Protein AF-A0A1Y5I5M4-F1 (afdb_monomer_lite)

Structure (mmCIF, N/CA/C/O backbone):
data_AF-A0A1Y5I5M4-F1
#
_entry.id   AF-A0A1Y5I5M4-F1
#
loop_
_atom_site.group_PDB
_atom_site.id
_atom_site.type_symbol
_atom_site.label_atom_id
_atom_site.label_alt_id
_atom_site.label_comp_id
_atom_site.label_asym_id
_atom_site.label_entity_id
_atom_site.label_seq_id
_atom_site.pdbx_PDB_ins_code
_atom_site.Cartn_x
_atom_site.Cartn_y
_atom_site.Cartn_z
_atom_site.occupancy
_atom_site.B_iso_or_equiv
_atom_site.auth_seq_id
_atom_site.auth_comp_id
_atom_site.auth_asym_id
_atom_site.auth_atom_id
_atom_site.pdbx_PDB_model_num
ATOM 1 N N . MET A 1 1 ? -52.942 32.228 -7.237 1.00 44.16 1 MET A N 1
ATOM 2 C CA . MET A 1 1 ? -51.575 32.515 -7.742 1.00 44.16 1 MET A CA 1
ATOM 3 C C . MET A 1 1 ? -50.668 31.341 -7.358 1.00 44.16 1 MET A C 1
ATOM 5 O O . MET A 1 1 ? -50.482 31.121 -6.172 1.00 44.16 1 MET A O 1
ATOM 9 N N . SER A 1 2 ? -50.205 30.520 -8.310 1.00 38.12 2 SER A N 1
ATOM 10 C CA . SER A 1 2 ? -49.601 29.200 -8.017 1.00 38.12 2 SER A CA 1
ATOM 11 C C . SER A 1 2 ? -48.110 29.277 -7.608 1.00 38.12 2 SER A C 1
ATOM 13 O O . SER A 1 2 ? -47.350 29.986 -8.279 1.00 38.12 2 SER A O 1
ATOM 15 N N . PRO A 1 3 ? -47.660 28.538 -6.568 1.00 51.00 3 PRO A N 1
ATOM 16 C CA . PRO A 1 3 ? -46.282 28.561 -6.051 1.00 51.00 3 PRO A CA 1
ATOM 17 C C . PRO A 1 3 ? -45.221 28.126 -7.075 1.00 51.00 3 PRO A C 1
ATOM 19 O O . PRO A 1 3 ? -44.085 28.589 -7.001 1.00 51.00 3 PRO A O 1
ATOM 22 N N . ARG A 1 4 ? -45.597 27.350 -8.104 1.00 47.81 4 ARG A N 1
ATOM 23 C CA . ARG A 1 4 ? -44.691 26.945 -9.197 1.00 47.81 4 ARG A CA 1
ATOM 24 C C . ARG A 1 4 ? -44.166 28.116 -10.036 1.00 47.81 4 ARG A C 1
ATOM 26 O O . ARG A 1 4 ? -43.078 28.016 -10.579 1.00 47.81 4 ARG A O 1
ATOM 33 N N . ARG A 1 5 ? -44.885 29.245 -10.129 1.00 50.75 5 ARG A N 1
ATOM 34 C CA . ARG A 1 5 ? -44.438 30.408 -10.931 1.00 50.75 5 ARG A CA 1
ATOM 35 C C . ARG A 1 5 ? -43.398 31.285 -10.224 1.00 50.75 5 ARG A C 1
ATOM 37 O O . ARG A 1 5 ? -42.726 32.065 -10.896 1.00 50.75 5 ARG A O 1
ATOM 44 N N . ARG A 1 6 ? -43.259 31.185 -8.893 1.00 53.91 6 ARG A N 1
ATOM 45 C CA . ARG A 1 6 ? -42.241 31.938 -8.134 1.00 53.91 6 ARG A CA 1
ATOM 46 C C . ARG A 1 6 ? -40.871 31.266 -8.219 1.00 53.91 6 ARG A C 1
ATOM 48 O O . ARG A 1 6 ? -39.890 31.956 -8.467 1.00 53.91 6 ARG A O 1
ATOM 55 N N . THR A 1 7 ? -40.812 29.940 -8.122 1.00 54.62 7 THR A N 1
ATOM 56 C CA . THR A 1 7 ? -39.563 29.171 -8.236 1.00 54.62 7 THR A CA 1
ATOM 57 C C . THR A 1 7 ? -38.932 29.279 -9.625 1.00 54.62 7 THR A C 1
ATOM 59 O O . THR A 1 7 ? -37.727 29.488 -9.718 1.00 54.62 7 THR A O 1
ATOM 62 N N . THR A 1 8 ? -39.720 29.269 -10.707 1.00 58.91 8 THR A N 1
ATOM 63 C CA . THR A 1 8 ? -39.173 29.432 -12.071 1.00 58.91 8 THR A CA 1
ATOM 64 C C . THR A 1 8 ? -38.572 30.822 -12.308 1.00 58.91 8 THR A C 1
ATOM 66 O O . THR A 1 8 ? -37.576 30.949 -13.012 1.00 58.91 8 THR A O 1
ATOM 69 N N . ARG A 1 9 ? -39.137 31.874 -11.695 1.00 62.84 9 ARG A N 1
ATOM 70 C CA . ARG A 1 9 ? -38.608 33.246 -11.806 1.00 62.84 9 ARG A CA 1
ATOM 71 C C . ARG A 1 9 ? -37.303 33.436 -11.034 1.00 62.84 9 ARG A C 1
ATOM 73 O O . ARG A 1 9 ? -36.412 34.113 -11.530 1.00 62.84 9 ARG A O 1
ATOM 80 N N . ILE A 1 10 ? -37.175 32.810 -9.863 1.00 64.75 10 ILE A N 1
ATOM 81 C CA . ILE A 1 10 ? -35.948 32.868 -9.056 1.00 64.75 10 ILE A CA 1
ATOM 82 C C . ILE A 1 10 ? -34.813 32.117 -9.762 1.00 64.75 10 ILE A C 1
ATOM 84 O O . ILE A 1 10 ? -33.723 32.663 -9.896 1.00 64.75 10 ILE A O 1
ATOM 88 N N . ILE A 1 11 ? -35.081 30.923 -10.303 1.00 69.62 11 ILE A N 1
ATOM 89 C CA . ILE A 1 11 ? -34.080 30.139 -11.047 1.00 69.62 11 ILE A CA 1
ATOM 90 C C . ILE A 1 11 ? -33.627 30.880 -12.316 1.00 69.62 11 ILE A C 1
ATOM 92 O O . ILE A 1 11 ? -32.433 30.934 -12.596 1.00 69.62 11 ILE A O 1
ATOM 96 N N . ALA A 1 12 ? -34.549 31.526 -13.041 1.00 71.88 12 ALA A N 1
ATOM 97 C CA . ALA A 1 12 ? -34.206 32.342 -14.208 1.00 71.88 12 ALA A CA 1
ATOM 98 C C . ALA A 1 12 ? -33.358 33.578 -13.845 1.00 71.88 12 ALA A C 1
ATOM 100 O O . ALA A 1 12 ? -32.405 33.884 -14.555 1.00 71.88 12 ALA A O 1
ATOM 101 N N . CYS A 1 13 ? -33.655 34.260 -12.730 1.00 65.88 13 CYS A N 1
ATOM 102 C CA . CYS A 1 13 ? -32.840 35.380 -12.243 1.00 65.88 13 CYS A CA 1
ATOM 103 C C . CYS A 1 13 ? -31.434 34.943 -11.813 1.00 65.88 13 CYS A C 1
ATOM 105 O O . CYS A 1 13 ? -30.472 35.640 -12.122 1.00 65.88 13 CYS A O 1
ATOM 107 N N . VAL A 1 14 ? -31.300 33.797 -11.138 1.00 69.88 14 VAL A N 1
ATOM 108 C CA . VAL A 1 14 ? -29.993 33.272 -10.710 1.00 69.88 14 VAL A CA 1
ATOM 109 C C . VAL A 1 14 ? -29.160 32.836 -11.918 1.00 69.88 14 VAL A C 1
ATOM 111 O O . VAL A 1 14 ? -27.990 33.193 -12.001 1.00 69.88 14 VAL A O 1
ATOM 114 N N . LEU A 1 15 ? -29.758 32.156 -12.903 1.00 67.62 15 LEU A N 1
ATOM 115 C CA . LEU A 1 15 ? -29.062 31.775 -14.139 1.00 67.62 15 LEU A CA 1
ATOM 116 C C . LEU A 1 15 ? -28.620 32.993 -14.964 1.00 67.62 15 LEU A C 1
ATOM 118 O O . LEU A 1 15 ? -27.494 33.017 -15.454 1.00 67.62 15 LEU A O 1
ATOM 122 N N . LEU A 1 16 ? -29.459 34.029 -15.076 1.00 66.00 16 LEU A N 1
ATOM 123 C CA . LEU A 1 16 ? -29.085 35.280 -15.749 1.00 66.00 16 LEU A CA 1
ATOM 124 C C . LEU A 1 16 ? -27.970 36.027 -15.004 1.00 66.00 16 LEU A C 1
ATOM 126 O O . LEU A 1 16 ? -27.055 36.532 -15.648 1.00 66.00 16 LEU A O 1
ATOM 130 N N . ALA A 1 17 ? -27.998 36.060 -13.668 1.00 61.94 17 ALA A N 1
ATOM 131 C CA . ALA A 1 17 ? -26.942 36.686 -12.874 1.00 61.94 17 ALA A CA 1
ATOM 132 C C . ALA A 1 17 ? -25.595 35.959 -13.035 1.00 61.94 17 ALA A C 1
ATOM 134 O O . ALA A 1 17 ? -24.577 36.610 -13.256 1.00 61.94 17 ALA A O 1
ATOM 135 N N . VAL A 1 18 ? -25.594 34.620 -13.014 1.00 60.44 18 VAL A N 1
ATOM 136 C CA . VAL A 1 18 ? -24.380 33.810 -13.222 1.00 60.44 18 VAL A CA 1
ATOM 137 C C . VAL A 1 18 ? -23.795 34.046 -14.619 1.00 60.44 18 VAL A C 1
ATOM 139 O O . VAL A 1 18 ? -22.590 34.272 -14.751 1.00 60.44 18 VAL A O 1
ATOM 142 N N . LEU A 1 19 ? -24.637 34.094 -15.658 1.00 57.50 19 LEU A N 1
ATOM 143 C CA . LEU A 1 19 ? -24.181 34.346 -17.028 1.00 57.50 19 LEU A CA 1
ATOM 144 C C . LEU A 1 19 ? -23.589 35.755 -17.199 1.00 57.50 19 LEU A C 1
ATOM 146 O O . LEU A 1 19 ? -22.533 35.888 -17.817 1.00 57.50 19 LEU A O 1
ATOM 150 N N . VAL A 1 20 ? -24.191 36.788 -16.598 1.00 56.94 20 VAL A N 1
ATOM 151 C CA . VAL A 1 20 ? -23.667 38.166 -16.668 1.00 56.94 20 VAL A CA 1
ATOM 152 C C . VAL A 1 20 ? -22.331 38.297 -15.924 1.00 56.94 20 VAL A C 1
ATOM 154 O O . VAL A 1 20 ? -21.402 38.895 -16.459 1.00 56.94 20 VAL A O 1
ATOM 157 N N . THR A 1 21 ? -22.164 37.654 -14.761 1.00 52.97 21 THR A N 1
ATOM 158 C CA . THR A 1 21 ? -20.890 37.705 -14.009 1.00 52.97 21 THR A CA 1
ATOM 159 C C . THR A 1 21 ? -19.719 37.004 -14.705 1.00 52.97 21 THR A C 1
ATOM 161 O O . THR A 1 21 ? -18.563 37.327 -14.442 1.00 52.97 21 THR A O 1
ATOM 164 N N . SER A 1 22 ? -19.995 36.076 -15.627 1.00 48.25 22 SER A N 1
ATOM 165 C CA . SER A 1 22 ? -18.957 35.378 -16.398 1.00 48.25 22 SER A CA 1
ATOM 166 C C . SER A 1 22 ? -18.465 36.155 -17.631 1.00 48.25 22 SER A C 1
ATOM 168 O O . SER A 1 22 ? -17.394 35.852 -18.157 1.00 48.25 22 SER A O 1
ATOM 170 N N . ALA A 1 23 ? -19.198 37.187 -18.070 1.00 47.72 23 ALA A N 1
ATOM 171 C CA . ALA A 1 23 ? -18.864 37.975 -19.259 1.00 47.72 23 ALA A CA 1
ATOM 172 C C . ALA A 1 23 ? -17.853 39.113 -18.991 1.00 47.72 23 ALA A C 1
ATOM 174 O O . ALA A 1 23 ? -17.112 39.494 -19.898 1.00 47.72 23 ALA A O 1
ATOM 175 N N . ASP A 1 24 ? -17.759 39.611 -17.752 1.00 45.03 24 ASP A N 1
ATOM 176 C CA . ASP A 1 24 ? -16.858 40.720 -17.389 1.00 45.03 24 ASP A CA 1
ATOM 177 C C . ASP A 1 24 ? -15.420 40.279 -17.046 1.00 45.03 24 ASP A C 1
ATOM 179 O O . ASP A 1 24 ? -14.489 41.085 -17.095 1.00 45.03 24 ASP A O 1
ATOM 183 N N . ALA A 1 25 ? -15.181 38.987 -16.790 1.00 42.41 25 ALA A N 1
ATOM 184 C CA . ALA A 1 25 ? -13.848 38.475 -16.443 1.00 42.41 25 ALA A CA 1
ATOM 185 C C . ALA A 1 25 ? -12.891 38.323 -17.648 1.00 42.41 25 ALA A C 1
ATOM 187 O O . ALA A 1 25 ? -11.690 38.126 -17.467 1.00 42.41 25 ALA A O 1
ATOM 188 N N . VAL A 1 26 ? -13.387 38.426 -18.889 1.00 42.09 26 VAL A N 1
ATOM 189 C CA . VAL A 1 26 ? -12.594 38.141 -20.105 1.00 42.09 26 VAL A CA 1
ATOM 190 C C . VAL A 1 26 ? -11.898 39.388 -20.679 1.00 42.09 26 VAL A C 1
ATOM 192 O O . VAL A 1 26 ? -11.006 39.258 -21.520 1.00 42.09 26 VAL A O 1
ATOM 195 N N . ARG A 1 27 ? -12.230 40.613 -20.233 1.00 46.25 27 ARG A N 1
ATOM 196 C CA . ARG A 1 27 ? -11.804 41.846 -20.937 1.00 46.25 27 ARG A CA 1
ATOM 197 C C . ARG A 1 27 ? -10.632 42.637 -20.345 1.00 46.25 27 ARG A C 1
ATOM 199 O O . ARG A 1 27 ? -10.296 43.688 -20.882 1.00 46.25 27 ARG A O 1
ATOM 206 N N . ALA A 1 28 ? -9.927 42.125 -19.340 1.00 39.44 28 ALA A N 1
ATOM 207 C CA . ALA A 1 28 ? -8.729 42.781 -18.806 1.00 39.44 28 ALA A CA 1
ATOM 208 C C . ALA A 1 28 ? -7.435 42.020 -19.161 1.00 39.44 28 ALA A C 1
ATOM 210 O O . ALA A 1 28 ? -6.833 41.363 -18.318 1.00 39.44 28 ALA A O 1
ATOM 211 N N . ARG A 1 29 ? -6.970 42.128 -20.415 1.00 35.81 29 ARG A N 1
ATOM 212 C CA . ARG A 1 29 ? -5.558 41.865 -20.760 1.00 35.81 29 ARG A CA 1
ATOM 213 C C . ARG A 1 29 ? -4.835 43.197 -20.985 1.00 35.81 29 ARG A C 1
ATOM 215 O O . ARG A 1 29 ? -5.245 43.938 -21.880 1.00 35.81 29 ARG A O 1
ATOM 222 N N . PRO A 1 30 ? -3.757 43.514 -20.248 1.00 38.53 30 PRO A N 1
ATOM 223 C CA . PRO A 1 30 ? -2.907 44.642 -20.595 1.00 38.53 30 PRO A CA 1
ATOM 224 C C . PRO A 1 30 ? -2.077 44.320 -21.850 1.00 38.53 30 PRO A C 1
ATOM 226 O O . PRO A 1 30 ? -1.529 43.228 -22.004 1.00 38.53 30 PRO A O 1
ATOM 229 N N . ARG A 1 31 ? -2.004 45.295 -22.764 1.00 41.00 31 ARG A N 1
ATOM 230 C CA . ARG A 1 31 ? -1.119 45.317 -23.939 1.00 41.00 31 ARG A CA 1
ATOM 231 C C . ARG A 1 31 ? 0.341 45.316 -23.473 1.00 41.00 31 ARG A C 1
ATOM 233 O O . ARG A 1 31 ? 0.835 46.349 -23.033 1.00 41.00 31 ARG A O 1
ATOM 240 N N . ALA A 1 32 ? 1.034 44.191 -23.620 1.00 38.47 32 ALA A N 1
ATOM 241 C CA . ALA A 1 32 ? 2.493 44.166 -23.619 1.00 38.47 32 ALA A CA 1
ATOM 242 C C . ALA A 1 32 ? 2.989 44.402 -25.053 1.00 38.47 32 ALA A C 1
ATOM 244 O O . ALA A 1 32 ? 2.528 43.775 -26.008 1.00 38.47 32 ALA A O 1
ATOM 245 N N . THR A 1 33 ? 3.871 45.382 -25.193 1.00 39.25 33 THR A N 1
ATOM 246 C CA . THR A 1 33 ? 4.458 45.858 -26.440 1.00 39.25 33 THR A CA 1
ATOM 247 C C . THR A 1 33 ? 5.388 44.817 -27.062 1.00 39.25 33 THR A C 1
ATOM 249 O O . THR A 1 33 ? 6.143 44.126 -26.383 1.00 39.25 33 THR A O 1
ATOM 252 N N . ALA A 1 34 ? 5.327 44.722 -28.390 1.00 45.44 34 ALA A N 1
ATOM 253 C CA . ALA A 1 34 ? 6.201 43.892 -29.200 1.00 45.44 34 ALA A CA 1
ATOM 254 C C . ALA A 1 34 ? 7.668 44.319 -29.035 1.00 45.44 34 ALA A C 1
ATOM 256 O O . ALA A 1 34 ? 8.013 45.469 -29.309 1.00 45.44 34 ALA A O 1
ATOM 257 N N . SER A 1 35 ? 8.538 43.382 -28.655 1.00 36.44 35 SER A N 1
ATOM 258 C CA . SER A 1 35 ? 9.984 43.565 -28.757 1.00 36.44 35 SER A CA 1
ATOM 259 C C . SER A 1 35 ? 10.636 42.315 -29.351 1.00 36.44 35 SER A C 1
ATOM 261 O O . SER A 1 35 ? 10.719 41.269 -28.721 1.00 36.44 35 SER A O 1
ATOM 263 N N . LYS A 1 36 ? 11.018 42.467 -30.625 1.00 38.41 36 LYS A N 1
ATOM 264 C CA . LYS A 1 36 ? 12.055 41.773 -31.410 1.00 38.41 36 LYS A CA 1
ATOM 265 C C . LYS A 1 36 ? 12.320 40.291 -31.096 1.00 38.41 36 LYS A C 1
ATOM 267 O O . LYS A 1 36 ? 13.161 39.953 -30.272 1.00 38.41 36 LYS A O 1
ATOM 272 N N . ILE A 1 37 ? 11.739 39.426 -31.927 1.00 34.53 37 ILE A N 1
ATOM 273 C CA . ILE A 1 37 ? 12.260 38.079 -32.188 1.00 34.53 37 ILE A CA 1
ATOM 274 C C . ILE A 1 37 ? 13.557 38.234 -32.998 1.00 34.53 37 ILE A C 1
ATOM 276 O O . ILE A 1 37 ? 13.525 38.636 -34.162 1.00 34.53 37 ILE A O 1
ATOM 280 N N . ARG A 1 38 ? 14.704 37.932 -32.380 1.00 33.44 38 ARG A N 1
ATOM 281 C CA . ARG A 1 38 ? 15.908 37.509 -33.105 1.00 33.44 38 ARG A CA 1
ATOM 282 C C . ARG A 1 38 ? 15.862 35.987 -33.206 1.00 33.44 38 ARG A C 1
ATOM 284 O O . ARG A 1 38 ? 15.917 35.303 -32.193 1.00 33.44 38 ARG A O 1
ATOM 291 N N . LEU A 1 39 ? 15.767 35.490 -34.436 1.00 40.34 39 LEU A N 1
ATOM 292 C CA . LEU A 1 39 ? 16.176 34.138 -34.802 1.00 40.34 39 LEU A CA 1
ATOM 293 C C . LEU A 1 39 ? 17.704 34.063 -34.657 1.00 40.34 39 LEU A C 1
ATOM 295 O O . LEU A 1 39 ? 18.426 34.783 -35.345 1.00 40.34 39 LEU A O 1
ATOM 299 N N . GLY A 1 40 ? 18.176 33.238 -33.729 1.00 30.25 40 GLY A N 1
ATOM 300 C CA . GLY A 1 40 ? 19.585 32.958 -33.467 1.00 30.25 40 GLY A CA 1
ATOM 301 C C . GLY A 1 40 ? 19.682 31.683 -32.634 1.00 30.25 40 GLY A C 1
ATOM 302 O O . GLY A 1 40 ? 18.815 31.450 -31.799 1.00 30.25 40 GLY A O 1
ATOM 303 N N . GLY A 1 41 ? 20.660 30.837 -32.961 1.00 31.64 41 GLY A N 1
ATOM 304 C CA . GLY A 1 41 ? 20.775 29.428 -32.575 1.00 31.64 41 GLY A CA 1
ATOM 305 C C . GLY A 1 41 ? 20.509 29.107 -31.104 1.00 31.64 41 GLY A C 1
ATOM 306 O O . GLY A 1 41 ? 20.803 29.897 -30.214 1.00 31.64 41 GLY A O 1
ATOM 307 N N . SER A 1 42 ? 19.971 27.906 -30.871 1.00 28.75 42 SER A N 1
ATOM 308 C CA . SER A 1 42 ? 19.834 27.295 -29.547 1.00 28.75 42 SER A CA 1
ATOM 309 C C . SER A 1 42 ? 21.217 26.960 -28.991 1.00 28.75 42 SER A C 1
ATOM 311 O O . SER A 1 42 ? 21.690 25.827 -29.059 1.00 28.75 42 SER A O 1
ATOM 313 N N . GLU A 1 43 ? 21.857 27.990 -28.461 1.00 33.28 43 GLU A N 1
ATOM 314 C CA . GLU A 1 43 ? 22.941 27.920 -27.502 1.00 33.28 43 GLU A CA 1
ATOM 315 C C . GLU A 1 43 ? 22.398 27.260 -26.227 1.00 33.28 43 GLU A C 1
ATOM 317 O O . GLU A 1 43 ? 21.353 27.642 -25.698 1.00 33.28 43 GLU A O 1
ATOM 322 N N . SER A 1 44 ? 23.075 26.209 -25.771 1.00 48.53 44 SER A N 1
ATOM 323 C CA . SER A 1 44 ? 22.786 25.500 -24.527 1.00 48.53 44 SER A CA 1
ATOM 324 C C . SER A 1 44 ? 22.785 26.473 -23.347 1.00 48.53 44 SER A C 1
ATOM 326 O O . SER A 1 44 ? 23.850 26.939 -22.935 1.00 48.53 44 SER A O 1
ATOM 328 N N . GLN A 1 45 ? 21.610 26.762 -22.784 1.00 29.50 45 GLN A N 1
ATOM 329 C CA . GLN A 1 45 ? 21.487 27.584 -21.583 1.00 29.50 45 GLN A CA 1
ATOM 330 C C . GLN A 1 45 ? 21.038 26.728 -20.380 1.00 29.50 45 GLN A C 1
ATOM 332 O O . GLN A 1 45 ? 20.002 26.068 -20.458 1.00 29.50 45 GLN A O 1
ATOM 337 N N . PRO A 1 46 ? 21.820 26.698 -19.282 1.00 56.97 46 PRO A N 1
ATOM 338 C CA . PRO A 1 46 ? 21.581 25.857 -18.113 1.00 56.97 46 PRO A CA 1
ATOM 339 C C . PRO A 1 46 ? 20.724 26.544 -17.036 1.00 56.97 46 PRO A C 1
ATOM 341 O O . PRO A 1 46 ? 20.645 27.772 -16.976 1.00 56.97 46 PRO A O 1
ATOM 344 N N . ARG A 1 47 ? 20.225 25.702 -16.115 1.00 47.03 47 ARG A N 1
ATOM 345 C CA . ARG A 1 47 ? 19.346 25.929 -14.945 1.00 47.03 47 ARG A CA 1
ATOM 346 C C . ARG A 1 47 ? 17.857 25.698 -15.208 1.00 47.03 47 ARG A C 1
ATOM 348 O O . ARG A 1 47 ? 17.058 26.629 -15.217 1.00 47.03 47 ARG A O 1
ATOM 355 N N . THR A 1 48 ? 17.475 24.428 -15.286 1.00 46.06 48 THR A N 1
ATOM 356 C CA . THR A 1 48 ? 16.237 24.005 -14.626 1.00 46.06 48 THR A CA 1
ATOM 357 C C . THR A 1 48 ? 16.546 23.902 -13.131 1.00 46.06 48 THR A C 1
ATOM 359 O O . THR A 1 48 ? 17.669 23.582 -12.736 1.00 46.06 48 THR A O 1
ATOM 362 N N . THR A 1 49 ? 15.599 24.280 -12.283 1.00 55.44 49 THR A N 1
ATOM 363 C CA . THR A 1 49 ? 15.600 23.908 -10.863 1.00 55.44 49 THR A CA 1
ATOM 364 C C . THR A 1 49 ? 16.029 22.449 -10.732 1.00 55.44 49 THR A C 1
ATOM 366 O O . THR A 1 49 ? 15.547 21.639 -11.512 1.00 55.44 49 THR A O 1
ATOM 369 N N . ASP A 1 50 ? 16.933 22.114 -9.809 1.00 80.69 50 ASP A N 1
ATOM 370 C CA . ASP A 1 50 ? 17.303 20.718 -9.545 1.00 80.69 50 ASP A CA 1
ATOM 371 C C . ASP A 1 50 ? 16.005 19.903 -9.359 1.00 80.69 50 ASP A C 1
ATOM 373 O O . ASP A 1 50 ? 15.278 20.100 -8.380 1.00 80.69 50 ASP A O 1
ATOM 377 N N . ASP A 1 51 ? 15.646 19.077 -10.349 1.00 81.38 51 ASP A N 1
ATOM 378 C CA . ASP A 1 51 ? 14.395 18.307 -10.357 1.00 81.38 51 ASP A CA 1
ATOM 379 C C . ASP A 1 51 ? 14.343 17.400 -9.123 1.00 81.38 51 ASP A C 1
ATOM 381 O O . ASP A 1 51 ? 13.287 17.214 -8.516 1.00 81.38 51 ASP A O 1
ATOM 385 N N . CYS A 1 52 ? 15.513 16.945 -8.669 1.00 84.62 52 CYS A N 1
ATOM 386 C CA . CYS A 1 52 ? 15.670 16.185 -7.443 1.00 84.62 52 CYS A CA 1
ATOM 387 C C . CYS A 1 52 ? 15.385 17.044 -6.205 1.00 84.62 52 CYS A C 1
ATOM 389 O O . CYS A 1 52 ? 14.693 16.611 -5.285 1.00 84.62 52 CYS A O 1
ATOM 391 N N . ALA A 1 53 ? 15.869 18.289 -6.156 1.00 87.44 53 ALA A N 1
ATOM 392 C CA . ALA A 1 53 ? 15.510 19.221 -5.082 1.00 87.44 53 ALA A CA 1
ATOM 393 C C . ALA A 1 53 ? 14.011 19.545 -5.079 1.00 87.44 53 ALA A C 1
ATOM 395 O O . ALA A 1 53 ? 13.413 19.641 -4.010 1.00 87.44 53 ALA A O 1
ATOM 396 N N . SER A 1 54 ? 13.403 19.672 -6.257 1.00 87.44 54 SER A N 1
ATOM 397 C CA . SER A 1 54 ? 11.972 19.952 -6.410 1.00 87.44 54 SER A CA 1
ATOM 398 C C . SER A 1 54 ? 11.121 18.772 -5.939 1.00 87.44 54 SER A C 1
ATOM 400 O O . SER A 1 54 ? 10.197 18.964 -5.150 1.00 87.44 54 SER A O 1
ATOM 402 N N . CYS A 1 55 ? 11.481 17.550 -6.342 1.00 87.06 55 CYS A N 1
ATOM 403 C CA . CYS A 1 55 ? 10.841 16.321 -5.881 1.00 87.06 55 CYS A CA 1
ATOM 404 C C . CYS A 1 55 ? 10.966 16.160 -4.362 1.00 87.06 55 CYS A C 1
ATOM 406 O O . CYS A 1 55 ? 9.958 16.010 -3.679 1.00 87.06 55 CYS A O 1
ATOM 408 N N . ARG A 1 56 ? 12.173 16.316 -3.801 1.00 86.88 56 ARG A N 1
ATOM 409 C CA . ARG A 1 56 ? 12.389 16.241 -2.345 1.00 86.88 56 ARG A CA 1
ATOM 410 C C . ARG A 1 56 ? 11.610 17.308 -1.583 1.00 86.88 56 ARG A C 1
ATOM 412 O O . ARG A 1 56 ? 11.046 17.035 -0.530 1.00 86.88 56 ARG A O 1
ATOM 419 N N . ALA A 1 57 ? 11.551 18.533 -2.102 1.00 88.06 57 ALA A N 1
ATOM 420 C CA . ALA A 1 57 ? 10.767 19.597 -1.482 1.00 88.06 57 ALA A CA 1
ATOM 421 C C . ALA A 1 57 ? 9.263 19.281 -1.490 1.00 88.06 57 ALA A C 1
ATOM 423 O O . ALA A 1 57 ? 8.566 19.596 -0.522 1.00 88.06 57 ALA A O 1
ATOM 424 N N . PHE A 1 58 ? 8.779 18.657 -2.565 1.00 88.00 58 PHE A N 1
ATOM 425 C CA . PHE A 1 58 ? 7.402 18.204 -2.700 1.00 88.00 58 PHE A CA 1
ATOM 426 C C . PHE A 1 58 ? 7.079 17.031 -1.767 1.00 88.00 58 PHE A C 1
ATOM 428 O O . PHE A 1 58 ? 6.095 17.122 -1.034 1.00 88.00 58 PHE A O 1
ATOM 435 N N . MET A 1 59 ? 7.924 15.997 -1.715 1.00 85.19 59 MET A N 1
ATOM 436 C CA . MET A 1 59 ? 7.761 14.853 -0.806 1.00 85.19 59 MET A CA 1
ATOM 437 C C . MET A 1 59 ? 7.696 15.315 0.652 1.00 85.19 59 MET A C 1
ATOM 439 O O . MET A 1 59 ? 6.680 15.112 1.313 1.00 85.19 59 MET A O 1
ATOM 443 N N . ARG A 1 60 ? 8.644 16.154 1.084 1.00 84.75 60 ARG A N 1
ATOM 444 C CA . ARG A 1 60 ? 8.613 16.769 2.421 1.00 84.75 60 ARG A CA 1
ATOM 445 C C . ARG A 1 60 ? 7.364 17.612 2.672 1.00 84.75 60 ARG A C 1
ATOM 447 O O . ARG A 1 60 ? 6.953 17.804 3.814 1.00 84.75 60 ARG A O 1
ATOM 454 N N . ALA A 1 61 ? 6.789 18.231 1.639 1.00 84.44 61 ALA A N 1
ATOM 455 C CA . ALA A 1 61 ? 5.546 18.989 1.779 1.00 84.44 61 ALA A CA 1
ATOM 456 C C . ALA A 1 61 ? 4.328 18.078 1.969 1.00 84.44 61 ALA A C 1
ATOM 458 O O . ALA A 1 61 ? 3.410 18.460 2.698 1.00 84.44 61 ALA A O 1
ATOM 459 N N . ILE A 1 62 ? 4.330 16.898 1.346 1.00 81.50 62 ILE A N 1
ATOM 460 C CA . ILE A 1 62 ? 3.339 15.850 1.590 1.00 81.50 62 ILE A CA 1
ATOM 461 C C . ILE A 1 62 ? 3.478 15.340 3.025 1.00 81.50 62 ILE A C 1
ATOM 463 O O . ILE A 1 62 ? 2.491 15.375 3.755 1.00 81.50 62 ILE A O 1
ATOM 467 N N . GLU A 1 63 ? 4.685 14.982 3.466 1.00 77.75 63 GLU A N 1
ATOM 468 C CA . GLU A 1 63 ? 4.930 14.504 4.834 1.00 77.75 63 GLU A CA 1
ATOM 469 C C . GLU A 1 63 ? 4.462 15.496 5.896 1.00 77.75 63 GLU A C 1
ATOM 471 O O . GLU A 1 63 ? 3.745 15.125 6.821 1.00 77.75 63 GLU A O 1
ATOM 476 N N . ARG A 1 64 ? 4.781 16.790 5.738 1.00 80.25 64 ARG A N 1
ATOM 477 C CA . ARG A 1 64 ? 4.299 17.827 6.665 1.00 80.25 64 ARG A CA 1
ATOM 478 C C . ARG A 1 64 ? 2.775 17.879 6.727 1.00 80.25 64 ARG A C 1
ATOM 480 O O . ARG A 1 64 ? 2.216 18.029 7.806 1.00 80.25 64 ARG A O 1
ATOM 487 N N . LYS A 1 65 ? 2.088 17.738 5.591 1.00 75.25 65 LYS A N 1
A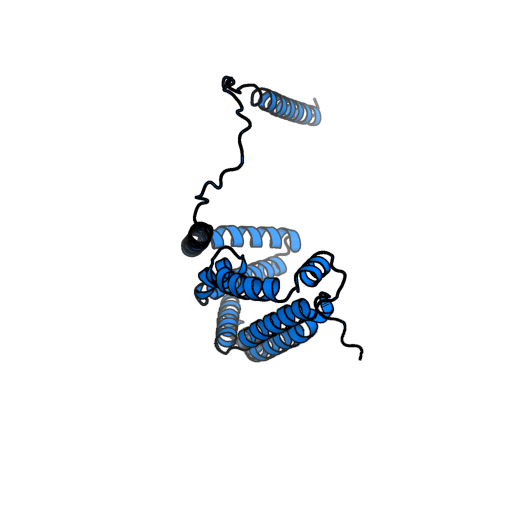TOM 488 C CA . LYS A 1 65 ? 0.617 17.717 5.561 1.00 75.25 65 LYS A CA 1
ATOM 489 C C . LYS A 1 65 ? 0.026 16.463 6.204 1.00 75.25 65 LYS A C 1
ATOM 491 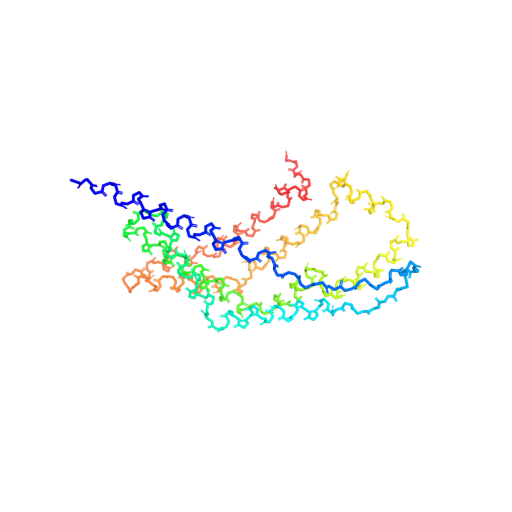O O . LYS A 1 65 ? -1.057 16.559 6.783 1.00 75.25 65 LYS A O 1
ATOM 496 N N . ILE A 1 66 ? 0.708 15.324 6.088 1.00 76.00 66 ILE A N 1
ATOM 497 C CA . ILE A 1 66 ? 0.337 14.080 6.770 1.00 76.00 66 ILE A CA 1
ATOM 498 C C . ILE A 1 66 ? 0.521 14.261 8.284 1.00 76.00 66 ILE A C 1
ATOM 500 O O . ILE A 1 66 ? -0.438 14.078 9.030 1.00 76.00 66 ILE A O 1
ATOM 504 N N . ALA A 1 67 ? 1.684 14.757 8.720 1.00 73.25 67 ALA A N 1
ATOM 505 C CA . ALA A 1 67 ? 2.008 15.014 10.126 1.00 73.25 67 ALA A CA 1
ATOM 506 C C . ALA A 1 67 ? 1.105 16.075 10.789 1.00 73.25 67 ALA A C 1
ATOM 508 O O . ALA A 1 67 ? 0.825 16.005 11.982 1.00 73.25 67 ALA A O 1
ATOM 509 N N . GLU A 1 68 ? 0.601 17.055 10.029 1.00 75.75 68 GLU A N 1
ATOM 510 C CA . GLU A 1 68 ? -0.370 18.051 10.511 1.00 75.75 68 GLU A CA 1
ATOM 511 C C . GLU A 1 68 ? -1.778 17.470 10.775 1.00 75.75 68 GLU A C 1
ATOM 513 O O . GLU A 1 68 ? -2.657 18.199 11.239 1.00 75.75 68 GLU A O 1
ATOM 518 N N . GLY A 1 69 ? -2.048 16.202 10.431 1.00 68.81 69 GLY A N 1
ATOM 519 C CA . GLY A 1 69 ? -3.328 15.519 10.682 1.00 68.81 69 GLY A CA 1
ATOM 520 C C . GLY A 1 69 ? -4.520 16.022 9.852 1.00 68.81 69 GLY A C 1
ATOM 521 O O . GLY A 1 69 ? -5.588 15.407 9.850 1.00 68.81 69 GLY A O 1
ATOM 522 N N . LYS A 1 70 ? -4.357 17.110 9.085 1.00 70.06 70 LYS A N 1
ATOM 523 C CA . LYS A 1 70 ? -5.398 17.658 8.192 1.00 70.06 70 LYS A CA 1
ATOM 524 C C . LYS A 1 70 ? -5.832 16.647 7.136 1.00 70.06 70 LYS A C 1
ATOM 526 O O . LYS A 1 70 ? -7.021 16.550 6.841 1.00 70.06 70 LYS A O 1
ATOM 531 N N . PHE A 1 71 ? -4.876 15.871 6.625 1.00 76.12 71 PHE A N 1
ATOM 532 C CA . PHE A 1 71 ? -5.140 14.821 5.648 1.00 76.12 71 PHE A CA 1
ATOM 533 C C . PHE A 1 71 ? -6.107 13.767 6.199 1.00 76.12 71 PHE A C 1
ATOM 535 O O . PHE A 1 71 ? -7.077 13.421 5.530 1.00 76.12 71 PHE A O 1
ATOM 542 N N . GLN A 1 72 ? -5.924 13.333 7.449 1.00 75.81 72 GLN A N 1
ATOM 543 C CA . GLN A 1 72 ? -6.813 12.340 8.048 1.00 75.81 72 GLN A CA 1
ATOM 544 C C . GLN A 1 72 ? -8.240 12.861 8.229 1.00 75.81 72 GLN A C 1
ATOM 546 O O . GLN A 1 72 ? -9.194 12.148 7.932 1.00 75.81 72 GLN A O 1
ATOM 551 N N . GLY A 1 73 ? -8.406 14.121 8.643 1.00 80.88 73 GLY A N 1
ATOM 552 C CA . GLY A 1 73 ? -9.733 14.721 8.806 1.00 80.88 73 GLY A CA 1
ATOM 553 C C . GLY A 1 73 ? -10.496 14.890 7.488 1.00 80.88 73 GLY A C 1
ATOM 554 O O . GLY A 1 73 ? -11.708 14.672 7.444 1.00 80.88 73 GLY A O 1
ATOM 555 N N . ASP A 1 74 ? -9.807 15.278 6.412 1.00 85.25 74 ASP A N 1
ATOM 556 C CA . ASP A 1 74 ? -10.412 15.398 5.080 1.00 85.25 74 ASP A CA 1
ATOM 557 C C . ASP A 1 74 ? -10.799 14.030 4.505 1.00 85.25 74 ASP A C 1
ATOM 559 O O . ASP A 1 74 ? -11.911 13.870 3.992 1.00 85.25 74 ASP A O 1
ATOM 563 N N . VAL A 1 75 ? -9.924 13.030 4.643 1.00 86.81 75 VAL A N 1
ATOM 564 C CA . VAL A 1 75 ? -10.173 11.681 4.122 1.00 86.81 75 VAL A CA 1
ATOM 565 C C . VAL A 1 75 ? -11.235 10.946 4.946 1.00 86.81 75 VAL A C 1
ATOM 567 O O . VAL A 1 75 ? -12.123 10.336 4.356 1.00 86.81 75 VAL A O 1
ATOM 570 N N . ALA A 1 76 ? -11.253 11.078 6.276 1.00 87.06 76 ALA A N 1
ATOM 571 C CA . ALA A 1 76 ? -12.311 10.511 7.122 1.00 87.06 76 ALA A CA 1
ATOM 572 C C . ALA A 1 76 ? -13.704 11.060 6.753 1.00 87.06 76 ALA A C 1
ATOM 574 O O . ALA A 1 76 ? -14.673 10.308 6.640 1.00 87.06 76 ALA A O 1
ATOM 575 N N . ARG A 1 77 ? -13.811 12.366 6.459 1.00 89.62 77 ARG A N 1
ATOM 576 C CA . ARG A 1 77 ? -15.062 12.961 5.950 1.00 89.62 77 ARG A CA 1
ATOM 577 C C . ARG A 1 77 ? -15.460 12.422 4.579 1.00 89.62 77 ARG A C 1
ATOM 579 O O . ARG A 1 77 ? -16.653 12.289 4.308 1.00 89.62 77 ARG A O 1
ATOM 586 N N . ALA A 1 78 ? -14.489 12.162 3.708 1.00 91.00 78 ALA A N 1
ATOM 587 C CA . ALA A 1 78 ? -14.748 11.576 2.399 1.00 91.00 78 ALA A CA 1
ATOM 588 C C . ALA A 1 78 ? -15.252 10.128 2.524 1.00 91.00 78 ALA A C 1
ATOM 590 O O . ALA A 1 78 ? -16.234 9.778 1.873 1.00 91.00 78 ALA A O 1
ATOM 591 N N . ILE A 1 79 ? -14.651 9.332 3.416 1.00 90.25 79 ILE A N 1
ATOM 592 C CA . ILE A 1 79 ? -15.081 7.962 3.739 1.00 90.25 79 ILE A CA 1
ATOM 593 C C . ILE A 1 79 ? -16.526 7.956 4.240 1.00 90.25 79 ILE A C 1
ATOM 595 O O . ILE A 1 79 ? -17.346 7.211 3.713 1.00 90.25 79 ILE A O 1
ATOM 599 N N . ALA A 1 80 ? -16.870 8.828 5.193 1.00 90.69 80 ALA A N 1
ATOM 600 C CA . ALA A 1 80 ? -18.229 8.905 5.729 1.00 90.69 80 ALA A CA 1
ATOM 601 C C . ALA A 1 80 ? -19.281 9.178 4.638 1.00 90.69 80 ALA A C 1
ATOM 603 O O . ALA A 1 80 ? -20.301 8.495 4.579 1.00 90.69 80 ALA A O 1
ATOM 604 N N . ARG A 1 81 ? -19.004 10.122 3.726 1.00 92.38 81 ARG A N 1
ATOM 605 C CA . ARG A 1 81 ? -19.895 10.431 2.592 1.00 92.38 81 ARG A CA 1
ATOM 606 C C . ARG A 1 81 ? -20.026 9.261 1.619 1.00 92.38 81 ARG A C 1
ATOM 608 O O . ARG A 1 81 ? -21.129 8.957 1.180 1.00 92.38 81 ARG A O 1
ATOM 615 N N . ALA A 1 82 ? -18.915 8.602 1.296 1.00 92.12 82 ALA A N 1
ATOM 616 C CA . ALA A 1 82 ? -18.921 7.444 0.407 1.00 92.12 82 ALA A CA 1
ATOM 617 C C . ALA A 1 82 ? -19.710 6.269 1.012 1.00 92.12 82 ALA A C 1
ATOM 619 O O . ALA A 1 82 ? -20.457 5.597 0.305 1.00 92.12 82 ALA A O 1
ATOM 620 N N . CYS A 1 83 ? -19.593 6.052 2.324 1.00 91.25 83 CYS A N 1
ATOM 621 C CA . CYS A 1 83 ? -20.351 5.032 3.042 1.00 91.25 83 CYS A CA 1
ATOM 622 C C . CYS A 1 83 ? -21.852 5.345 3.106 1.00 91.25 83 CYS A C 1
ATOM 624 O O . CYS A 1 83 ? -22.664 4.430 2.980 1.00 91.25 83 CYS A O 1
ATOM 626 N N . GLU A 1 84 ? -22.239 6.612 3.265 1.00 92.06 84 GLU A N 1
ATOM 627 C CA . GLU A 1 84 ? -23.645 7.036 3.221 1.00 92.06 84 GLU A CA 1
ATOM 628 C C . GLU A 1 84 ? -24.277 6.723 1.853 1.00 92.06 84 GLU A C 1
ATOM 630 O O . GLU A 1 84 ? -25.350 6.120 1.783 1.00 92.06 84 GLU A O 1
ATOM 635 N N . GLU A 1 85 ? -23.568 7.047 0.768 1.00 91.38 85 GLU A N 1
ATOM 636 C CA . GLU A 1 85 ? -24.008 6.769 -0.601 1.00 91.38 85 GLU A CA 1
ATOM 637 C C . GLU A 1 85 ? -24.062 5.262 -0.903 1.00 91.38 85 GLU A C 1
ATOM 639 O O . GLU A 1 85 ? -25.044 4.775 -1.465 1.00 91.38 85 GLU A O 1
ATOM 644 N N . ALA A 1 86 ? -23.046 4.502 -0.485 1.00 86.44 86 ALA A N 1
ATOM 645 C CA . ALA A 1 86 ? -22.944 3.070 -0.770 1.00 86.44 86 ALA A CA 1
ATOM 646 C C . ALA A 1 86 ? -23.960 2.208 -0.003 1.00 86.44 86 ALA A C 1
ATOM 648 O O . ALA A 1 86 ? -24.381 1.164 -0.499 1.00 86.44 86 ALA A O 1
ATOM 649 N N . THR A 1 87 ? -24.350 2.622 1.205 1.00 88.56 87 THR A N 1
ATOM 650 C CA . THR A 1 87 ? -25.224 1.830 2.092 1.00 88.56 87 THR A CA 1
ATOM 651 C C . THR A 1 87 ? -26.688 2.264 2.051 1.00 88.56 87 THR A C 1
ATOM 653 O O . THR A 1 87 ? -27.534 1.644 2.698 1.00 88.56 87 THR A O 1
ATOM 656 N N . GLY A 1 88 ? -27.007 3.346 1.330 1.00 87.06 88 GLY A N 1
ATOM 657 C CA . GLY A 1 88 ? -28.352 3.923 1.307 1.00 87.06 88 GLY A CA 1
ATOM 658 C C . GLY A 1 88 ? -28.855 4.352 2.692 1.00 87.06 88 GLY A C 1
ATOM 659 O O . GLY A 1 88 ? -30.065 4.387 2.911 1.00 87.06 88 GLY A O 1
ATOM 660 N N . GLY A 1 89 ? -27.946 4.623 3.638 1.00 74.81 89 GLY A N 1
ATOM 661 C CA . GLY A 1 89 ? -28.278 5.023 5.008 1.00 74.81 89 GLY A CA 1
ATOM 662 C C . GLY A 1 89 ? -28.681 3.881 5.950 1.00 74.81 89 GLY A C 1
ATOM 663 O O . GLY A 1 89 ? -29.253 4.148 7.005 1.00 74.81 89 GLY A O 1
ATOM 664 N N . SER A 1 90 ? -28.409 2.614 5.608 1.00 82.44 90 SER A N 1
ATOM 665 C CA . SER A 1 90 ? -28.586 1.501 6.553 1.00 82.44 90 SER A CA 1
ATOM 666 C C . SER A 1 90 ? -27.647 1.665 7.753 1.00 82.44 90 SER A C 1
ATOM 668 O O . SER A 1 90 ? -26.432 1.547 7.615 1.00 82.44 90 SER A O 1
ATOM 670 N N . GLU A 1 91 ? -28.210 1.893 8.942 1.00 78.81 91 GLU A N 1
ATOM 671 C CA . GLU A 1 91 ? -27.463 2.218 10.167 1.00 78.81 91 GLU A CA 1
ATOM 672 C C . GLU A 1 91 ? -26.398 1.157 10.515 1.00 78.81 91 GLU A C 1
ATOM 674 O O . GLU A 1 91 ? -25.250 1.487 10.813 1.00 78.81 91 GLU A O 1
ATOM 679 N N . SER A 1 92 ? -26.739 -0.128 10.359 1.00 73.56 92 SER A N 1
ATOM 680 C CA . SER A 1 92 ? -25.825 -1.249 10.606 1.00 73.56 92 SER A CA 1
ATOM 681 C C . SER A 1 92 ? -24.704 -1.372 9.569 1.00 73.56 92 SER A C 1
ATOM 683 O O . SER A 1 92 ? -23.582 -1.722 9.922 1.00 73.56 92 SER A O 1
ATOM 685 N N . GLN A 1 93 ? -24.972 -1.098 8.288 1.00 74.69 93 GLN A N 1
ATOM 686 C CA . GLN A 1 93 ? -23.949 -1.191 7.234 1.00 74.69 93 GLN A CA 1
ATOM 687 C C . GLN A 1 93 ? -23.048 0.046 7.213 1.00 74.69 93 GLN A C 1
ATOM 689 O O . GLN A 1 93 ? -21.853 -0.056 6.939 1.00 74.69 93 GLN A O 1
ATOM 694 N N . MET A 1 94 ? -23.611 1.206 7.546 1.00 82.19 94 MET A N 1
ATOM 695 C CA . MET A 1 94 ? -22.903 2.476 7.630 1.00 82.19 94 MET A CA 1
ATOM 696 C C . MET A 1 94 ? -21.844 2.447 8.736 1.00 82.19 94 MET A C 1
ATOM 698 O O . MET A 1 94 ? -20.704 2.823 8.476 1.00 82.19 94 MET A O 1
ATOM 702 N N . GLY A 1 95 ? -22.177 1.930 9.927 1.00 78.69 95 GLY A N 1
ATOM 703 C CA . GLY A 1 95 ? -21.213 1.787 11.024 1.00 78.69 95 GLY A CA 1
ATOM 704 C C . GLY A 1 95 ? -20.012 0.914 10.650 1.00 78.69 95 GLY A C 1
ATOM 705 O O . GLY A 1 95 ? -18.868 1.318 10.844 1.00 78.69 95 GLY A O 1
ATOM 706 N N . VAL A 1 96 ? -20.264 -0.243 10.028 1.00 81.25 96 VAL A N 1
ATOM 707 C CA . VAL A 1 96 ? -19.204 -1.157 9.566 1.00 81.25 96 VAL A CA 1
ATOM 708 C C . VAL A 1 96 ? -18.356 -0.521 8.462 1.00 81.25 96 VAL A C 1
ATOM 710 O O . VAL A 1 96 ? -17.132 -0.612 8.505 1.00 81.25 96 VAL A O 1
ATOM 713 N N . CYS A 1 97 ? -18.979 0.152 7.491 1.00 83.50 97 CYS A N 1
ATOM 714 C CA . CYS A 1 97 ? -18.268 0.808 6.392 1.00 83.50 97 CYS A CA 1
ATOM 715 C C . CYS A 1 97 ? -17.341 1.924 6.888 1.00 83.50 97 CYS A C 1
ATOM 717 O O . CYS A 1 97 ? -16.174 1.975 6.500 1.00 83.50 97 CYS A O 1
ATOM 719 N N . VAL A 1 98 ? -17.842 2.797 7.770 1.00 87.06 98 VAL A N 1
ATOM 720 C CA . VAL A 1 98 ? -17.050 3.904 8.322 1.00 87.06 98 VAL A CA 1
ATOM 721 C C . VAL A 1 98 ? -15.908 3.366 9.178 1.00 87.06 98 VAL A C 1
ATOM 723 O O . VAL A 1 98 ? -14.773 3.792 8.987 1.00 87.06 98 VAL A O 1
ATOM 726 N N . ALA A 1 99 ? -16.169 2.378 10.039 1.00 81.50 99 ALA A N 1
ATOM 727 C CA . ALA A 1 99 ? -15.129 1.747 10.850 1.00 81.50 99 ALA A CA 1
ATOM 728 C C . ALA A 1 99 ? -14.034 1.099 9.985 1.00 81.50 99 ALA A C 1
ATOM 730 O O . ALA A 1 99 ? -12.848 1.308 10.233 1.00 81.50 99 ALA A O 1
ATOM 731 N N . ALA A 1 100 ? -14.418 0.372 8.931 1.00 77.56 100 ALA A N 1
ATOM 732 C CA . ALA A 1 100 ? -13.472 -0.245 8.006 1.00 77.56 100 ALA A CA 1
ATOM 733 C C . ALA A 1 100 ? -12.657 0.797 7.222 1.00 77.56 100 ALA A C 1
ATOM 735 O O . ALA A 1 100 ? -11.446 0.646 7.061 1.00 77.56 100 ALA A O 1
ATOM 736 N N . GLY A 1 101 ? -13.296 1.870 6.752 1.00 81.94 101 GLY A N 1
ATOM 737 C CA . GLY A 1 101 ? -12.610 2.940 6.032 1.00 81.94 101 GLY A CA 1
ATOM 738 C C . GLY A 1 101 ? -11.642 3.721 6.921 1.00 81.94 101 GLY A C 1
ATOM 739 O O . GLY A 1 101 ? -10.515 3.996 6.509 1.00 81.94 101 GLY A O 1
ATOM 740 N N . GLU A 1 102 ? -12.040 4.045 8.153 1.00 84.00 102 GLU A N 1
ATOM 741 C CA . GLU A 1 102 ? -11.157 4.691 9.127 1.00 84.00 102 GLU A CA 1
ATOM 742 C C . GLU A 1 102 ? -9.982 3.793 9.518 1.00 84.00 102 GLU A C 1
ATOM 744 O O . GLU A 1 102 ? -8.856 4.282 9.610 1.00 84.00 102 GLU A O 1
ATOM 749 N N . ALA A 1 103 ? -10.211 2.489 9.686 1.00 80.69 103 ALA A N 1
ATOM 750 C CA . ALA A 1 103 ? -9.139 1.523 9.905 1.00 80.69 103 ALA A CA 1
ATOM 751 C C . ALA A 1 103 ? -8.168 1.482 8.714 1.00 80.69 103 ALA A C 1
ATOM 753 O O . ALA A 1 103 ? -6.961 1.573 8.907 1.00 80.69 103 ALA A O 1
ATOM 754 N N . GLY A 1 104 ? -8.675 1.461 7.475 1.00 78.38 104 GLY A N 1
ATOM 755 C CA . GLY A 1 104 ? -7.838 1.523 6.272 1.00 78.38 104 GLY A CA 1
ATOM 756 C C . GLY A 1 104 ? -7.014 2.814 6.162 1.00 78.38 104 GLY A C 1
ATOM 757 O O . GLY A 1 104 ? -5.860 2.786 5.735 1.00 78.38 104 GLY A O 1
ATOM 758 N N . LEU A 1 105 ? -7.570 3.952 6.584 1.00 83.94 105 LEU A N 1
ATOM 759 C CA . LEU A 1 105 ? -6.853 5.228 6.622 1.00 83.94 105 LEU A CA 1
ATOM 760 C C . LEU A 1 105 ? -5.752 5.249 7.693 1.00 83.94 105 LEU A C 1
ATOM 762 O O . LEU A 1 105 ? -4.663 5.777 7.443 1.00 83.94 105 LEU A O 1
ATOM 766 N N . ARG A 1 106 ? -6.023 4.677 8.873 1.00 83.50 106 ARG A N 1
ATOM 767 C CA . ARG A 1 106 ? -5.023 4.514 9.941 1.00 83.50 106 ARG A CA 1
ATOM 768 C C . ARG A 1 106 ? -3.891 3.605 9.483 1.00 83.50 106 ARG A C 1
ATOM 770 O O . ARG A 1 106 ? -2.743 4.040 9.539 1.00 83.50 106 ARG A O 1
ATOM 777 N N . PHE A 1 107 ? -4.227 2.462 8.890 1.00 81.81 107 PHE A N 1
ATOM 778 C CA . PHE A 1 107 ? -3.276 1.546 8.270 1.00 81.81 107 PHE A CA 1
ATOM 779 C C . PHE A 1 107 ? -2.386 2.275 7.257 1.00 81.81 107 PHE A C 1
ATOM 781 O O . PHE A 1 107 ? -1.164 2.250 7.363 1.00 81.81 107 PHE A O 1
ATOM 788 N N . ALA A 1 108 ? -2.974 2.998 6.300 1.00 80.19 108 ALA A N 1
ATOM 789 C CA . ALA A 1 108 ? -2.196 3.698 5.280 1.00 80.19 108 ALA A CA 1
ATOM 790 C C . ALA A 1 108 ? -1.266 4.765 5.882 1.00 80.19 108 ALA A C 1
ATOM 792 O O . ALA A 1 108 ? -0.124 4.903 5.451 1.00 80.19 108 ALA A O 1
ATOM 793 N N . THR A 1 109 ? -1.731 5.504 6.892 1.00 80.81 109 THR A N 1
ATOM 794 C CA . THR A 1 109 ? -0.923 6.554 7.531 1.00 80.81 109 THR A CA 1
ATOM 795 C C . THR A 1 109 ? 0.231 5.957 8.326 1.00 80.81 109 THR A C 1
ATOM 797 O O . THR A 1 109 ? 1.375 6.362 8.145 1.00 80.81 109 THR A O 1
ATOM 800 N N . ARG A 1 110 ? -0.049 4.949 9.154 1.00 81.19 110 ARG A N 1
ATOM 801 C CA . ARG A 1 110 ? 0.953 4.311 10.006 1.00 81.19 110 ARG A CA 1
ATOM 802 C C . ARG A 1 110 ? 1.979 3.518 9.192 1.00 81.19 110 ARG A C 1
ATOM 804 O O . ARG A 1 110 ? 3.134 3.413 9.592 1.00 81.19 110 ARG A O 1
ATOM 811 N N . TRP A 1 111 ? 1.583 2.990 8.031 1.00 80.19 111 TRP A N 1
ATOM 812 C CA . TRP A 1 111 ? 2.508 2.339 7.107 1.00 80.19 111 TRP A CA 1
ATOM 813 C C . TRP A 1 111 ? 3.520 3.345 6.552 1.00 80.19 111 TRP A C 1
ATOM 815 O O . TRP A 1 111 ? 4.717 3.074 6.589 1.00 80.19 111 TRP A O 1
ATOM 825 N N . ILE A 1 112 ? 3.053 4.524 6.119 1.00 77.44 112 ILE A N 1
ATOM 826 C CA . ILE A 1 112 ? 3.916 5.616 5.637 1.00 77.44 112 ILE A CA 1
ATOM 827 C C . ILE A 1 112 ? 4.859 6.099 6.750 1.00 77.44 112 ILE A C 1
ATOM 829 O O . ILE A 1 112 ? 6.045 6.285 6.500 1.00 77.44 112 ILE A O 1
ATOM 833 N N . GLU A 1 113 ? 4.363 6.259 7.981 1.00 77.44 113 GLU A N 1
ATOM 834 C CA . GLU A 1 113 ? 5.177 6.687 9.132 1.00 77.44 113 GLU A CA 1
ATOM 835 C C . GLU A 1 113 ? 6.307 5.700 9.474 1.00 77.44 113 GLU A C 1
ATOM 837 O O . GLU A 1 113 ? 7.378 6.120 9.910 1.00 77.44 113 GLU A O 1
ATOM 842 N N . ASN A 1 114 ? 6.090 4.400 9.254 1.00 76.19 114 ASN A N 1
ATOM 843 C CA . ASN A 1 114 ? 7.074 3.353 9.537 1.00 76.19 114 ASN A CA 1
ATOM 844 C C . ASN A 1 114 ? 8.035 3.052 8.369 1.00 76.19 114 ASN A C 1
ATOM 846 O O . ASN A 1 114 ? 8.967 2.278 8.573 1.00 76.19 114 ASN A O 1
ATOM 850 N N . HIS A 1 115 ? 7.846 3.656 7.187 1.00 72.88 115 HIS A N 1
ATOM 851 C CA . HIS A 1 115 ? 8.690 3.448 5.995 1.00 72.88 115 HIS A CA 1
ATOM 852 C C . HIS A 1 115 ? 9.238 4.782 5.445 1.00 72.88 115 HIS A C 1
ATOM 854 O O . HIS A 1 115 ? 8.875 5.204 4.341 1.00 72.88 115 HIS A O 1
ATOM 860 N N . PRO A 1 116 ? 10.125 5.472 6.187 1.00 69.06 116 PRO A N 1
ATOM 861 C CA . PRO A 1 116 ? 10.677 6.768 5.783 1.00 69.06 116 PRO A CA 1
ATOM 862 C C . PRO A 1 116 ? 11.568 6.690 4.529 1.00 69.06 116 PRO A C 1
ATOM 864 O O . PRO A 1 116 ? 11.789 7.702 3.865 1.00 69.06 116 PRO A O 1
ATOM 867 N N . GLU A 1 117 ? 12.055 5.503 4.147 1.00 67.69 117 GLU A N 1
ATOM 868 C CA . GLU A 1 117 ? 12.789 5.294 2.890 1.00 67.69 117 GLU A CA 1
ATOM 869 C C . GLU A 1 117 ? 11.988 5.614 1.616 1.00 67.69 117 GLU A C 1
ATOM 871 O O . GLU A 1 117 ? 12.586 5.768 0.544 1.00 67.69 117 GLU A O 1
ATOM 876 N N . LEU A 1 118 ? 10.660 5.765 1.705 1.00 66.00 118 LEU A N 1
ATOM 877 C CA . LEU A 1 118 ? 9.834 6.087 0.546 1.00 66.00 118 LEU A CA 1
ATOM 878 C C . LEU A 1 118 ? 10.181 7.444 -0.082 1.00 66.00 118 LEU A C 1
ATOM 880 O O . LEU A 1 118 ? 9.977 7.603 -1.281 1.00 66.00 118 LEU A O 1
ATOM 884 N N . GLU A 1 119 ? 10.707 8.419 0.670 1.00 67.19 119 GLU A N 1
ATOM 885 C CA . GLU A 1 119 ? 11.017 9.748 0.121 1.00 67.19 119 GLU A CA 1
ATOM 886 C C . GLU A 1 119 ? 12.096 9.706 -0.966 1.00 67.19 119 GLU A C 1
ATOM 888 O O . GLU A 1 119 ? 11.901 10.215 -2.076 1.00 67.19 119 GLU A O 1
ATOM 893 N N . GLU A 1 120 ? 13.250 9.109 -0.650 1.00 65.81 120 GLU A N 1
ATOM 894 C CA . GLU A 1 120 ? 14.375 9.041 -1.585 1.00 65.81 120 GLU A CA 1
ATOM 895 C C . GLU A 1 120 ? 14.091 8.033 -2.698 1.00 65.81 120 GLU A C 1
ATOM 897 O O . GLU A 1 120 ? 14.292 8.337 -3.878 1.00 65.81 120 GLU A O 1
ATOM 902 N N . GLN A 1 121 ? 13.512 6.881 -2.345 1.00 72.81 121 GLN A N 1
ATOM 903 C CA . GLN A 1 121 ? 13.148 5.859 -3.321 1.00 72.81 121 GLN A CA 1
ATOM 904 C C . GLN A 1 121 ? 12.078 6.348 -4.302 1.00 72.81 121 GLN A C 1
ATOM 906 O O . GLN A 1 121 ? 12.159 6.013 -5.483 1.00 72.81 121 GLN A O 1
ATOM 911 N N . ALA A 1 122 ? 11.111 7.167 -3.869 1.00 79.50 122 ALA A N 1
ATOM 912 C CA . ALA A 1 122 ? 10.098 7.731 -4.759 1.00 79.50 122 ALA A CA 1
ATOM 913 C C . ALA A 1 122 ? 10.710 8.702 -5.771 1.00 79.50 122 ALA A C 1
ATOM 915 O O . ALA A 1 122 ? 10.419 8.605 -6.962 1.00 79.50 122 ALA A O 1
ATOM 916 N N . CYS A 1 123 ? 11.585 9.614 -5.339 1.00 84.69 123 CYS A N 1
ATOM 917 C CA . CYS A 1 123 ? 12.215 10.562 -6.260 1.00 84.69 123 CYS A CA 1
ATOM 918 C C . CYS A 1 123 ? 13.189 9.890 -7.242 1.00 84.69 123 CYS A C 1
ATOM 920 O O . CYS A 1 123 ? 13.326 10.347 -8.382 1.00 84.69 123 CYS A O 1
ATOM 922 N N . ASP A 1 124 ? 13.819 8.786 -6.838 1.00 80.00 124 ASP A N 1
ATOM 923 C CA . ASP A 1 124 ? 14.591 7.931 -7.741 1.00 80.00 124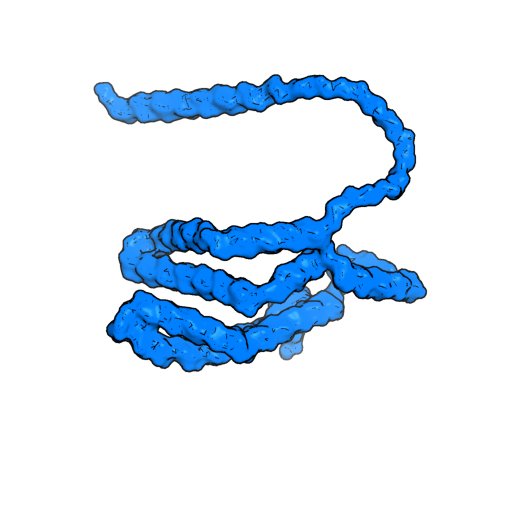 ASP A CA 1
ATOM 924 C C . ASP A 1 124 ? 13.690 7.112 -8.676 1.00 80.00 124 ASP A C 1
ATOM 926 O O . ASP A 1 124 ? 14.013 6.946 -9.850 1.00 80.00 124 ASP A O 1
ATOM 930 N N . ALA A 1 125 ? 12.552 6.603 -8.190 1.00 72.12 125 ALA A N 1
ATOM 931 C CA . ALA A 1 125 ? 11.593 5.842 -8.994 1.00 72.12 125 ALA A CA 1
ATOM 932 C C . ALA A 1 125 ? 10.899 6.698 -10.053 1.00 72.12 125 ALA A C 1
ATOM 934 O O . ALA A 1 125 ? 10.613 6.206 -11.142 1.00 72.12 125 ALA A O 1
ATOM 935 N N . LEU A 1 126 ? 10.687 7.978 -9.759 1.00 78.69 126 LEU A N 1
ATOM 936 C CA . LEU A 1 126 ? 10.145 8.962 -10.690 1.00 78.69 126 LEU A CA 1
ATOM 937 C C . LEU A 1 126 ? 11.195 9.499 -11.677 1.00 78.69 126 LEU A C 1
ATOM 939 O O . LEU A 1 126 ? 10.883 10.417 -12.434 1.00 78.69 126 LEU A O 1
ATOM 943 N N . ASP A 1 127 ? 12.429 8.972 -11.663 1.00 75.25 127 ASP A N 1
ATOM 944 C CA . ASP A 1 127 ? 13.552 9.486 -12.452 1.00 75.25 127 ASP A CA 1
ATOM 945 C C . ASP A 1 127 ? 13.675 11.019 -12.289 1.00 75.25 127 ASP A C 1
ATOM 947 O O . ASP A 1 127 ? 13.911 11.756 -13.246 1.00 75.25 127 ASP A O 1
ATOM 951 N N . MET A 1 128 ? 13.506 11.546 -11.073 1.00 81.62 128 MET A N 1
ATOM 952 C CA . MET A 1 128 ? 13.728 12.969 -10.774 1.00 81.62 128 MET A CA 1
ATOM 953 C C . MET A 1 128 ? 15.102 13.199 -10.139 1.00 81.62 128 MET A C 1
ATOM 955 O O . MET A 1 128 ? 15.679 14.270 -10.314 1.00 81.62 128 MET A O 1
ATOM 959 N N . CYS A 1 129 ? 15.674 12.172 -9.505 1.00 82.38 129 CYS A N 1
ATOM 960 C CA . CYS A 1 129 ? 17.006 12.193 -8.907 1.00 82.38 129 CYS A CA 1
ATOM 961 C C . CYS A 1 129 ? 18.065 11.445 -9.739 1.00 82.38 129 CYS A C 1
ATOM 963 O O . CYS A 1 129 ? 17.777 10.523 -10.501 1.00 82.38 129 CYS A O 1
ATOM 965 N N . GLU A 1 130 ? 19.319 11.907 -9.658 1.00 71.44 130 GLU A N 1
ATOM 966 C CA . GLU A 1 130 ? 20.420 11.441 -10.516 1.00 71.44 130 GLU A CA 1
ATOM 967 C C . GLU A 1 130 ? 21.031 10.087 -10.108 1.00 71.44 130 GLU A C 1
ATOM 969 O O . GLU A 1 130 ? 21.854 9.561 -10.860 1.00 71.44 130 GLU A O 1
ATOM 974 N N . GLY A 1 131 ? 20.645 9.504 -8.965 1.00 63.41 131 GLY A N 1
ATOM 975 C CA . GLY A 1 131 ? 21.244 8.267 -8.443 1.00 63.41 131 GLY A CA 1
ATOM 976 C C . GLY A 1 131 ? 21.127 7.097 -9.422 1.00 63.41 131 GLY A C 1
ATOM 977 O O . GLY A 1 131 ? 22.115 6.433 -9.740 1.00 63.41 131 GLY A O 1
ATOM 978 N N . ARG A 1 132 ? 19.940 6.923 -10.008 1.00 58.53 132 ARG A N 1
ATOM 979 C CA . ARG A 1 132 ? 19.679 5.917 -11.048 1.00 58.53 132 ARG A CA 1
ATOM 980 C C . ARG A 1 132 ? 20.066 6.398 -12.448 1.00 58.53 132 ARG A C 1
ATOM 982 O O . ARG A 1 132 ? 20.523 5.605 -13.270 1.00 58.53 132 ARG A O 1
ATOM 989 N N . LYS A 1 133 ? 19.955 7.708 -12.708 1.00 58.97 133 LYS A N 1
ATOM 990 C CA . LYS A 1 133 ? 20.300 8.310 -14.005 1.00 58.97 133 LYS A CA 1
ATOM 991 C C . LYS A 1 133 ? 21.780 8.186 -14.318 1.00 58.97 133 LYS A C 1
ATOM 993 O O . LYS A 1 133 ? 22.081 7.788 -15.423 1.00 58.97 133 LYS A O 1
ATOM 998 N N . ARG A 1 134 ? 22.704 8.451 -13.387 1.00 58.44 134 ARG A N 1
ATOM 999 C CA . ARG A 1 134 ? 24.154 8.331 -13.649 1.00 58.44 134 ARG A CA 1
ATOM 1000 C C . ARG A 1 134 ? 24.576 6.890 -13.921 1.00 58.44 134 ARG A C 1
ATOM 1002 O O . ARG A 1 134 ? 25.351 6.661 -14.841 1.00 58.44 134 ARG A O 1
ATOM 1009 N N . ALA A 1 135 ? 24.025 5.925 -13.185 1.00 56.66 135 ALA A N 1
ATOM 1010 C CA . ALA A 1 135 ? 24.239 4.503 -13.451 1.00 56.66 135 ALA A CA 1
ATOM 1011 C C . ALA A 1 135 ? 23.684 4.093 -14.829 1.00 56.66 135 ALA A C 1
ATOM 1013 O O . ALA A 1 135 ? 24.357 3.400 -15.589 1.00 56.66 135 ALA A O 1
ATOM 1014 N N . ARG A 1 136 ? 22.497 4.598 -15.191 1.00 56.09 136 ARG A N 1
ATOM 1015 C CA . ARG A 1 136 ? 21.882 4.405 -16.510 1.00 56.09 136 ARG A CA 1
ATOM 1016 C C . ARG A 1 136 ? 22.654 5.117 -17.626 1.00 56.09 136 ARG A C 1
ATOM 1018 O O . ARG A 1 136 ? 22.808 4.541 -18.689 1.00 56.09 136 ARG A O 1
ATOM 1025 N N . SER A 1 137 ? 23.185 6.315 -17.396 1.00 57.31 137 SER A N 1
ATOM 1026 C CA . SER A 1 137 ? 24.000 7.075 -18.352 1.00 57.31 137 SER A CA 1
ATOM 1027 C C . SER A 1 137 ? 25.338 6.392 -18.608 1.00 57.31 137 SER A C 1
ATOM 1029 O O . SER A 1 137 ? 25.712 6.228 -19.760 1.00 57.31 137 SER A O 1
ATOM 1031 N N . LEU A 1 138 ? 26.014 5.916 -17.558 1.00 57.19 138 LEU A N 1
ATOM 1032 C CA . LEU A 1 138 ? 27.245 5.126 -17.679 1.00 57.19 138 LEU A CA 1
ATOM 1033 C C . LEU A 1 138 ? 26.990 3.790 -18.396 1.00 57.19 138 LEU A C 1
ATOM 1035 O O . LEU A 1 138 ? 27.829 3.330 -19.168 1.00 57.19 138 LEU A O 1
ATOM 1039 N N . ALA A 1 139 ? 25.814 3.186 -18.195 1.00 58.00 139 ALA A N 1
ATOM 1040 C CA . ALA A 1 139 ? 25.388 2.017 -18.959 1.00 58.00 139 ALA A CA 1
ATOM 1041 C C . ALA A 1 139 ? 25.090 2.363 -20.433 1.00 58.00 139 ALA A C 1
ATOM 1043 O O . ALA A 1 139 ? 25.509 1.630 -21.326 1.00 58.00 139 ALA A O 1
ATOM 1044 N N . ILE A 1 140 ? 24.425 3.491 -20.713 1.00 56.97 140 ILE A N 1
ATOM 1045 C CA . ILE A 1 140 ? 24.087 3.945 -22.073 1.00 56.97 140 ILE A CA 1
ATOM 1046 C C . ILE A 1 140 ? 25.339 4.353 -22.867 1.00 56.97 140 ILE A C 1
ATOM 1048 O O . ILE A 1 140 ? 25.439 3.997 -24.039 1.00 56.97 140 ILE A O 1
ATOM 1052 N N . GLU A 1 141 ? 26.329 5.004 -22.248 1.00 56.56 141 GLU A N 1
ATOM 1053 C CA . GLU A 1 141 ? 27.624 5.302 -22.887 1.00 56.56 141 GLU A CA 1
ATOM 1054 C C . GLU A 1 141 ? 28.358 4.012 -23.311 1.00 56.56 141 GLU A C 1
ATOM 1056 O O . GLU A 1 141 ? 29.043 3.979 -24.338 1.00 56.56 141 GLU A O 1
ATOM 1061 N N . GLY A 1 142 ? 28.162 2.912 -22.572 1.00 54.72 142 GLY A N 1
ATOM 1062 C CA . GLY A 1 142 ? 28.603 1.573 -22.974 1.00 54.72 142 GLY A CA 1
ATOM 1063 C C . GLY A 1 142 ? 27.803 0.988 -24.149 1.00 54.72 142 GLY A C 1
ATOM 1064 O O . GLY A 1 142 ? 28.384 0.385 -25.052 1.00 54.72 142 GLY A O 1
ATOM 1065 N N . VAL A 1 143 ? 26.484 1.203 -24.175 1.00 54.75 143 VAL A N 1
ATOM 1066 C CA . VAL A 1 143 ? 25.549 0.726 -25.217 1.00 54.75 143 VAL A CA 1
ATOM 1067 C C . VAL A 1 143 ? 25.761 1.434 -26.562 1.00 54.75 143 VAL A C 1
ATOM 1069 O O . VAL A 1 143 ? 25.714 0.780 -27.608 1.00 54.75 143 VAL A O 1
ATOM 1072 N N . GLU A 1 144 ? 26.041 2.742 -26.568 1.00 49.34 144 GLU A N 1
ATOM 1073 C CA . GLU A 1 144 ? 26.356 3.499 -27.792 1.00 49.34 144 GLU A CA 1
ATOM 1074 C C . GLU A 1 144 ? 27.648 3.003 -28.444 1.00 49.34 144 GLU A C 1
ATOM 1076 O O . GLU A 1 144 ? 27.717 2.841 -29.663 1.00 49.34 144 GLU A O 1
ATOM 1081 N N . ARG A 1 145 ? 28.654 2.671 -27.628 1.00 53.66 145 ARG A N 1
ATOM 1082 C CA . ARG A 1 145 ? 29.919 2.101 -28.106 1.00 53.66 145 ARG A CA 1
ATOM 1083 C C . ARG A 1 145 ? 29.767 0.664 -28.624 1.00 53.66 145 ARG A C 1
ATOM 1085 O O . ARG A 1 145 ? 30.583 0.227 -29.431 1.00 53.66 145 ARG A O 1
ATOM 1092 N N . ALA A 1 146 ? 28.722 -0.042 -28.189 1.00 58.19 146 ALA A N 1
ATOM 1093 C CA . ALA A 1 146 ? 28.397 -1.413 -28.582 1.00 58.19 146 ALA A CA 1
ATOM 1094 C C . ALA A 1 146 ? 27.404 -1.521 -29.762 1.00 58.19 146 ALA A C 1
ATOM 1096 O O . ALA A 1 146 ? 27.103 -2.629 -30.197 1.00 58.19 146 ALA A O 1
ATOM 1097 N N . GLY A 1 147 ? 26.894 -0.405 -30.305 1.00 51.66 147 GLY A N 1
ATOM 1098 C CA . GLY A 1 147 ? 26.015 -0.420 -31.486 1.00 51.66 147 GLY A CA 1
ATOM 1099 C C . GLY A 1 147 ? 24.584 -0.923 -31.235 1.00 51.66 147 GLY A C 1
ATOM 1100 O O . GLY A 1 147 ? 23.881 -1.276 -32.177 1.00 51.66 147 GLY A O 1
ATOM 1101 N N . MET A 1 148 ? 24.113 -0.928 -29.984 1.00 60.19 148 MET A N 1
ATOM 1102 C CA . MET A 1 148 ? 22.784 -1.442 -29.590 1.00 60.19 148 MET A CA 1
ATOM 1103 C C . MET A 1 148 ? 21.629 -0.428 -29.758 1.00 60.19 148 MET A C 1
ATOM 1105 O O . MET A 1 148 ? 20.489 -0.693 -29.369 1.00 60.19 148 MET A O 1
ATOM 1109 N N . VAL A 1 149 ? 21.890 0.734 -30.367 1.00 63.78 149 VAL A N 1
ATOM 1110 C CA . VAL A 1 149 ? 20.930 1.847 -30.521 1.00 63.78 149 VAL A CA 1
ATOM 1111 C C . VAL A 1 149 ? 19.693 1.444 -31.342 1.00 63.78 149 VAL A C 1
ATOM 1113 O O . VAL A 1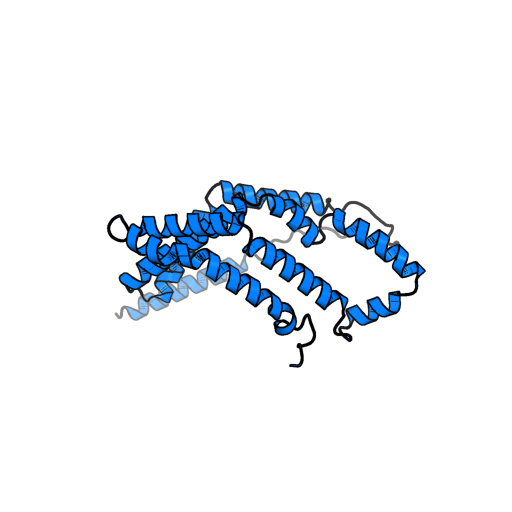 149 ? 18.574 1.870 -31.046 1.00 63.78 149 VAL A O 1
ATOM 1116 N N . ASP A 1 150 ? 19.864 0.560 -32.328 1.00 58.94 150 ASP A N 1
ATOM 1117 C CA . ASP A 1 150 ? 18.755 0.032 -33.134 1.00 58.94 150 ASP A CA 1
ATOM 1118 C C . ASP A 1 150 ? 17.820 -0.885 -32.340 1.00 58.94 150 ASP A C 1
ATOM 1120 O O . ASP A 1 150 ? 16.637 -1.003 -32.665 1.00 58.94 150 ASP A O 1
ATOM 1124 N N . GLU A 1 151 ? 18.313 -1.522 -31.279 1.00 56.75 151 GLU A N 1
ATOM 1125 C CA . GLU A 1 151 ? 17.487 -2.342 -30.398 1.00 56.75 151 GLU A CA 1
ATOM 1126 C C . GLU A 1 151 ? 16.670 -1.484 -29.431 1.00 56.75 151 GLU A C 1
ATOM 1128 O O . GLU A 1 151 ? 15.480 -1.727 -29.245 1.00 56.75 151 GLU A O 1
ATOM 1133 N N . VAL A 1 152 ? 17.258 -0.403 -28.913 1.00 58.22 152 VAL A N 1
ATOM 1134 C CA . VAL A 1 152 ? 16.543 0.615 -28.123 1.00 58.22 152 VAL A CA 1
ATOM 1135 C C . VAL A 1 152 ? 15.418 1.256 -28.948 1.00 58.22 152 VAL A C 1
ATOM 1137 O O . VAL A 1 152 ? 14.296 1.424 -28.465 1.00 58.22 152 VAL A O 1
ATOM 1140 N N . ARG A 1 153 ? 15.671 1.553 -30.230 1.00 60.44 153 ARG A N 1
ATOM 1141 C CA . ARG A 1 153 ? 14.664 2.115 -31.148 1.00 60.44 153 ARG A CA 1
ATOM 1142 C C . ARG A 1 153 ? 13.567 1.115 -31.541 1.00 60.44 153 ARG A C 1
ATOM 1144 O O . ARG A 1 153 ? 12.490 1.548 -31.952 1.00 60.44 153 ARG A O 1
ATOM 1151 N N . ARG A 1 154 ? 13.829 -0.193 -31.443 1.00 58.59 154 ARG A N 1
ATOM 1152 C CA . ARG A 1 154 ? 12.825 -1.263 -31.589 1.00 58.59 154 ARG A CA 1
ATOM 1153 C C . ARG A 1 154 ? 12.003 -1.447 -30.306 1.00 58.59 154 ARG A C 1
ATOM 1155 O O . ARG A 1 154 ? 10.783 -1.524 -30.400 1.00 58.59 154 ARG A O 1
ATOM 1162 N N . ARG A 1 155 ? 12.627 -1.382 -29.120 1.00 53.28 155 ARG A N 1
ATOM 1163 C CA . ARG A 1 155 ? 11.944 -1.385 -27.805 1.00 53.28 155 ARG A CA 1
ATOM 1164 C C . ARG A 1 155 ? 10.936 -0.242 -27.665 1.00 53.28 155 ARG A C 1
ATOM 1166 O O . ARG A 1 155 ? 9.808 -0.464 -27.246 1.00 53.28 155 ARG A O 1
ATOM 1173 N N . ALA A 1 156 ? 11.292 0.962 -28.117 1.00 51.62 156 ALA A N 1
ATOM 1174 C CA . ALA A 1 156 ? 10.391 2.120 -28.102 1.00 51.62 156 ALA A CA 1
ATOM 1175 C C . ALA A 1 156 ? 9.153 1.982 -29.018 1.00 51.62 156 ALA A C 1
ATOM 1177 O O . ALA A 1 156 ? 8.207 2.753 -28.874 1.00 51.62 156 ALA A O 1
ATOM 1178 N N . ARG A 1 157 ? 9.153 1.033 -29.968 1.00 53.47 157 ARG A N 1
ATOM 1179 C CA . ARG A 1 157 ? 8.014 0.756 -30.862 1.00 53.47 157 ARG A CA 1
ATOM 1180 C C . ARG A 1 157 ? 7.107 -0.373 -30.365 1.00 53.47 157 ARG A C 1
ATOM 1182 O O . ARG A 1 157 ? 6.045 -0.559 -30.941 1.00 53.47 157 ARG A O 1
ATOM 1189 N N . GLY A 1 158 ? 7.482 -1.068 -29.285 1.00 49.53 158 GLY A N 1
ATOM 1190 C CA . GLY A 1 158 ? 6.663 -2.129 -28.684 1.00 49.53 158 GLY A CA 1
ATOM 1191 C C . GLY A 1 158 ? 6.640 -3.443 -29.472 1.00 49.53 158 GLY A C 1
ATOM 1192 O O . GLY A 1 158 ? 5.747 -4.257 -29.268 1.00 49.53 158 GLY A O 1
ATOM 1193 N N . ASP A 1 159 ? 7.613 -3.664 -30.358 1.00 51.84 159 ASP A N 1
ATOM 1194 C CA . ASP A 1 159 ? 7.617 -4.805 -31.287 1.00 51.84 159 ASP A CA 1
ATOM 1195 C C . ASP A 1 159 ? 8.245 -6.091 -30.702 1.00 51.84 159 ASP A C 1
ATOM 1197 O O . ASP A 1 159 ? 8.358 -7.103 -31.391 1.00 51.84 159 ASP A O 1
ATOM 1201 N N . VAL A 1 160 ? 8.659 -6.082 -29.430 1.00 53.72 160 VAL A N 1
ATOM 1202 C CA . VAL A 1 160 ? 9.199 -7.249 -28.716 1.00 53.72 160 VAL A CA 1
ATOM 1203 C C . VAL A 1 160 ? 8.592 -7.255 -27.314 1.00 53.72 160 VAL A C 1
ATOM 1205 O O . VAL A 1 160 ? 8.692 -6.252 -26.611 1.00 53.72 160 VAL A O 1
ATOM 1208 N N . ALA A 1 161 ? 7.968 -8.362 -26.898 1.00 54.47 161 ALA A N 1
ATOM 1209 C CA . ALA A 1 161 ? 7.761 -8.639 -25.477 1.00 54.47 161 ALA A CA 1
ATOM 1210 C C . ALA A 1 161 ? 9.156 -8.795 -24.866 1.00 54.47 161 ALA A C 1
ATOM 1212 O O . ALA A 1 161 ? 9.809 -9.825 -25.014 1.00 54.47 161 ALA A O 1
ATOM 1213 N N . ASP A 1 162 ? 9.668 -7.687 -24.361 1.00 58.53 162 ASP A N 1
ATOM 1214 C CA . ASP A 1 162 ? 11.074 -7.512 -24.076 1.00 58.53 162 ASP A CA 1
ATOM 1215 C C . ASP A 1 162 ? 11.434 -8.177 -22.749 1.00 58.53 162 ASP A C 1
ATOM 1217 O O . ASP A 1 162 ? 10.841 -7.875 -21.711 1.00 58.53 162 ASP A O 1
ATOM 1221 N N . ASP A 1 163 ? 12.424 -9.065 -22.799 1.00 65.31 163 ASP A N 1
ATOM 1222 C CA . ASP A 1 163 ? 12.959 -9.816 -21.662 1.00 65.31 163 ASP A CA 1
ATOM 1223 C C . ASP A 1 163 ? 13.302 -8.891 -20.478 1.00 65.31 163 ASP A C 1
ATOM 1225 O O . ASP A 1 163 ? 13.089 -9.258 -19.326 1.00 65.31 163 ASP A O 1
ATOM 1229 N N . SER A 1 164 ? 13.703 -7.635 -20.738 1.00 74.19 164 SER A N 1
ATOM 1230 C CA . SER A 1 164 ? 13.976 -6.666 -19.669 1.00 74.19 164 SER A CA 1
ATOM 1231 C C . SER A 1 164 ? 12.722 -6.109 -18.986 1.00 74.19 164 SER A C 1
ATOM 1233 O O . SER A 1 164 ? 12.748 -5.901 -17.782 1.00 74.19 164 SER A O 1
ATOM 1235 N N . THR A 1 165 ? 11.606 -5.905 -19.699 1.00 79.25 165 THR A N 1
ATOM 1236 C CA . THR A 1 165 ? 10.344 -5.454 -19.067 1.00 79.25 165 THR A CA 1
ATOM 1237 C C . THR A 1 165 ? 9.755 -6.562 -18.193 1.00 79.25 165 THR A C 1
ATOM 1239 O O . THR A 1 165 ? 9.231 -6.303 -17.106 1.00 79.25 165 THR A O 1
ATOM 1242 N N . CYS A 1 166 ? 9.879 -7.811 -18.648 1.00 84.19 166 CYS A N 1
ATOM 1243 C CA . CYS A 1 166 ? 9.519 -8.968 -17.842 1.00 84.19 166 CYS A CA 1
ATOM 1244 C C . CYS A 1 166 ? 10.436 -9.091 -16.616 1.00 84.19 166 CYS A C 1
ATOM 1246 O O . CYS A 1 166 ? 9.930 -9.213 -15.502 1.00 84.19 166 CYS A O 1
ATOM 1248 N N . ALA A 1 167 ? 11.757 -8.980 -16.793 1.00 82.06 167 ALA A N 1
ATOM 1249 C CA . ALA A 1 167 ? 12.726 -9.035 -15.698 1.00 82.06 167 ALA A CA 1
ATOM 1250 C C . ALA A 1 167 ? 12.492 -7.938 -14.646 1.00 82.06 167 ALA A C 1
ATOM 1252 O O . ALA A 1 167 ? 12.477 -8.236 -13.452 1.00 82.06 167 ALA A O 1
ATOM 1253 N N . ASP A 1 168 ? 12.233 -6.699 -15.073 1.00 80.69 168 ASP A N 1
ATOM 1254 C CA . ASP A 1 168 ? 11.927 -5.579 -14.179 1.00 80.69 168 ASP A CA 1
ATOM 1255 C C . ASP A 1 168 ? 10.643 -5.833 -13.379 1.00 80.69 168 ASP A C 1
ATOM 1257 O O . ASP A 1 168 ? 10.602 -5.601 -12.169 1.00 80.69 168 ASP A O 1
ATOM 1261 N N . CYS A 1 169 ? 9.598 -6.352 -14.033 1.00 85.62 169 CYS A N 1
ATOM 1262 C CA . CYS A 1 169 ? 8.365 -6.718 -13.347 1.00 85.62 169 CYS A CA 1
ATOM 1263 C C . CYS A 1 169 ? 8.598 -7.834 -12.325 1.00 85.62 169 CYS A C 1
ATOM 1265 O O . CYS A 1 169 ? 8.164 -7.708 -11.180 1.00 85.62 169 CYS A O 1
ATOM 1267 N N . VAL A 1 170 ? 9.288 -8.910 -12.719 1.00 88.12 170 VAL A N 1
ATOM 1268 C CA . VAL A 1 170 ? 9.568 -10.053 -11.838 1.00 88.12 170 VAL A CA 1
ATOM 1269 C C . VAL A 1 170 ? 10.336 -9.578 -10.611 1.00 88.12 170 VAL A C 1
ATOM 1271 O O . VAL A 1 170 ? 9.883 -9.809 -9.492 1.00 88.12 170 VAL A O 1
ATOM 1274 N N . MET A 1 171 ? 11.409 -8.812 -10.811 1.00 84.75 171 MET A N 1
ATOM 1275 C CA . MET A 1 171 ? 12.188 -8.218 -9.727 1.00 84.75 171 MET A CA 1
ATOM 1276 C C . MET A 1 171 ? 11.316 -7.353 -8.805 1.00 84.75 171 MET A C 1
ATOM 1278 O O . MET A 1 171 ? 11.368 -7.508 -7.587 1.00 84.75 171 MET A O 1
ATOM 1282 N N . ALA A 1 172 ? 10.477 -6.473 -9.359 1.00 83.38 172 ALA A N 1
ATOM 1283 C CA . ALA A 1 172 ? 9.581 -5.638 -8.559 1.00 83.38 172 ALA A CA 1
ATOM 1284 C C . ALA A 1 172 ? 8.580 -6.474 -7.742 1.00 83.38 172 ALA A C 1
ATOM 1286 O O . ALA A 1 172 ? 8.359 -6.199 -6.562 1.00 83.38 172 ALA A O 1
ATOM 1287 N N . THR A 1 173 ? 7.993 -7.515 -8.341 1.00 87.06 173 THR A N 1
ATOM 1288 C CA . THR A 1 173 ? 7.055 -8.407 -7.643 1.00 87.06 173 THR A CA 1
ATOM 1289 C C . THR A 1 173 ? 7.728 -9.257 -6.572 1.00 87.06 173 THR A C 1
ATOM 1291 O O . THR A 1 173 ? 7.107 -9.509 -5.543 1.00 87.06 173 THR A O 1
ATOM 1294 N N . GLU A 1 174 ? 8.986 -9.659 -6.761 1.00 87.94 174 GLU A N 1
ATOM 1295 C CA . GLU A 1 174 ? 9.768 -10.374 -5.749 1.00 87.94 174 GLU A CA 1
ATOM 1296 C C . GLU A 1 174 ? 10.124 -9.473 -4.568 1.00 87.94 174 GLU A C 1
ATOM 1298 O O . GLU A 1 174 ? 9.935 -9.876 -3.421 1.00 87.94 174 GLU A O 1
ATOM 1303 N N . LEU A 1 175 ? 10.574 -8.242 -4.832 1.00 86.69 175 LEU A N 1
ATOM 1304 C CA . LEU A 1 175 ? 10.826 -7.249 -3.785 1.00 86.69 175 LEU A CA 1
ATOM 1305 C C . LEU A 1 175 ? 9.561 -6.995 -2.960 1.00 86.69 175 LEU A C 1
ATOM 1307 O O . LEU A 1 175 ? 9.599 -7.066 -1.733 1.00 86.69 175 LEU A O 1
ATOM 1311 N N . LEU A 1 176 ? 8.424 -6.792 -3.628 1.00 88.31 176 LEU A N 1
ATOM 1312 C CA . LEU A 1 176 ? 7.147 -6.575 -2.956 1.00 88.31 176 LEU A CA 1
ATOM 1313 C C . LEU A 1 176 ? 6.674 -7.818 -2.185 1.00 88.31 176 LEU A C 1
ATOM 1315 O O . LEU A 1 176 ? 6.178 -7.694 -1.071 1.00 88.31 176 LEU A O 1
ATOM 1319 N N . ALA A 1 177 ? 6.835 -9.020 -2.740 1.00 89.56 177 ALA A N 1
ATOM 1320 C CA . ALA A 1 177 ? 6.474 -10.261 -2.058 1.00 89.56 177 ALA A CA 1
ATOM 1321 C C . ALA A 1 177 ? 7.325 -10.502 -0.801 1.00 89.56 177 ALA A C 1
ATOM 1323 O O . ALA A 1 177 ? 6.802 -10.992 0.201 1.00 89.56 177 ALA A O 1
ATOM 1324 N N . ASN A 1 178 ? 8.613 -10.152 -0.844 1.00 90.25 178 ASN A N 1
ATOM 1325 C CA . ASN A 1 178 ? 9.501 -10.225 0.314 1.00 90.25 178 ASN A CA 1
ATOM 1326 C C . ASN A 1 178 ? 9.093 -9.221 1.392 1.00 90.25 178 ASN A C 1
ATOM 1328 O O . ASN A 1 178 ? 9.044 -9.592 2.562 1.00 90.25 178 ASN A O 1
ATOM 1332 N N . GLU A 1 179 ? 8.735 -7.996 1.001 1.00 89.06 179 GLU A N 1
ATOM 1333 C CA . GLU A 1 179 ? 8.261 -6.989 1.950 1.00 89.06 179 GLU A CA 1
ATOM 1334 C C . GLU A 1 179 ? 6.918 -7.383 2.575 1.00 89.06 179 GLU A C 1
ATOM 1336 O O . GLU A 1 179 ? 6.747 -7.295 3.782 1.00 89.06 179 GLU A O 1
ATOM 1341 N N . ILE A 1 180 ? 5.978 -7.929 1.799 1.00 93.62 180 ILE A N 1
ATOM 1342 C CA . ILE A 1 180 ? 4.695 -8.424 2.331 1.00 93.62 180 ILE A CA 1
ATOM 1343 C C . ILE A 1 180 ? 4.899 -9.527 3.381 1.00 93.62 180 ILE A C 1
ATOM 1345 O O . ILE A 1 180 ? 4.135 -9.623 4.340 1.00 93.62 180 ILE A O 1
ATOM 1349 N N . LYS A 1 181 ? 5.920 -10.371 3.198 1.00 93.25 181 LYS A N 1
ATOM 1350 C CA . LYS A 1 181 ? 6.259 -11.469 4.114 1.00 93.25 181 LYS A CA 1
ATOM 1351 C C . LYS A 1 181 ? 7.187 -11.050 5.253 1.00 93.25 181 LYS A C 1
ATOM 1353 O O . LYS A 1 181 ? 7.542 -11.900 6.072 1.00 93.25 181 LYS A O 1
ATOM 1358 N N . SER A 1 182 ? 7.624 -9.793 5.299 1.00 92.88 182 SER A N 1
ATOM 1359 C CA . SER A 1 182 ? 8.538 -9.326 6.332 1.00 92.88 182 SER A CA 1
ATOM 1360 C C . SER A 1 182 ? 7.849 -9.366 7.700 1.00 92.88 182 SER A C 1
ATOM 1362 O O . SER A 1 182 ? 6.653 -9.098 7.827 1.00 92.88 182 SER A O 1
ATOM 1364 N N . ASN A 1 183 ? 8.603 -9.694 8.756 1.00 94.12 183 ASN A N 1
ATOM 1365 C CA . ASN A 1 183 ? 8.065 -9.639 10.121 1.00 94.12 183 ASN A CA 1
ATOM 1366 C C . ASN A 1 183 ? 7.604 -8.219 10.482 1.00 94.12 183 ASN A C 1
ATOM 1368 O O . ASN A 1 183 ? 6.681 -8.072 11.273 1.00 94.12 183 ASN A O 1
ATOM 1372 N N . SER A 1 184 ? 8.213 -7.178 9.902 1.00 89.31 184 SER A N 1
ATOM 1373 C CA . SER A 1 184 ? 7.743 -5.799 10.050 1.00 89.31 184 SER A CA 1
ATOM 1374 C C . SER A 1 184 ? 6.337 -5.630 9.485 1.00 89.31 184 SER A C 1
ATOM 1376 O O . SER A 1 184 ? 5.484 -5.110 10.198 1.00 89.31 184 SER A O 1
ATOM 1378 N N . THR A 1 185 ? 6.061 -6.118 8.272 1.00 89.06 185 THR A N 1
ATOM 1379 C CA . THR A 1 185 ? 4.714 -6.060 7.682 1.00 89.06 185 THR A CA 1
ATOM 1380 C C . THR A 1 185 ? 3.706 -6.899 8.463 1.00 89.06 185 THR A C 1
ATOM 1382 O O . THR A 1 185 ? 2.590 -6.437 8.692 1.00 89.06 185 THR A O 1
ATOM 1385 N N . ILE A 1 186 ? 4.086 -8.098 8.918 1.00 92.56 186 ILE A N 1
ATOM 1386 C CA . ILE A 1 186 ? 3.208 -8.961 9.726 1.00 92.56 186 ILE A CA 1
ATOM 1387 C C . ILE A 1 186 ? 2.836 -8.265 11.039 1.00 92.56 186 ILE A C 1
ATOM 1389 O O . ILE A 1 186 ? 1.656 -8.027 11.276 1.00 92.56 186 ILE A O 1
ATOM 1393 N N . ASN A 1 187 ? 3.830 -7.847 11.828 1.00 91.75 187 ASN A N 1
ATOM 1394 C CA . ASN A 1 187 ? 3.607 -7.162 13.106 1.00 91.75 187 ASN A CA 1
ATOM 1395 C C . ASN A 1 187 ? 2.810 -5.862 12.924 1.00 91.75 187 ASN A C 1
ATOM 1397 O O . ASN A 1 187 ? 2.018 -5.474 13.781 1.00 91.75 187 ASN A O 1
ATOM 1401 N N . PHE A 1 188 ? 3.042 -5.163 11.811 1.00 88.69 188 PHE A N 1
ATOM 1402 C CA . PHE A 1 188 ? 2.306 -3.958 11.467 1.00 88.69 188 PHE A CA 1
ATOM 1403 C C . PHE A 1 188 ? 0.821 -4.250 11.227 1.00 88.69 188 PHE A C 1
ATOM 1405 O O . PHE A 1 188 ? -0.031 -3.569 11.790 1.00 88.69 188 PHE A O 1
ATOM 1412 N N . VAL A 1 189 ? 0.508 -5.263 10.415 1.00 90.69 189 VAL A N 1
ATOM 1413 C CA . VAL A 1 189 ? -0.877 -5.637 10.095 1.00 90.69 189 VAL A CA 1
ATOM 1414 C C . VAL A 1 189 ? -1.588 -6.209 11.323 1.00 90.69 189 VAL A C 1
ATOM 1416 O O . VAL A 1 189 ? -2.744 -5.864 11.543 1.00 90.69 189 VAL A O 1
ATOM 1419 N N . GLU A 1 190 ? -0.910 -7.022 12.139 1.00 92.25 190 GLU A N 1
ATOM 1420 C CA . GLU A 1 190 ? -1.438 -7.516 13.421 1.00 92.25 190 GLU A CA 1
ATOM 1421 C C . GLU A 1 190 ? -1.830 -6.348 14.335 1.00 92.25 190 GLU A C 1
ATOM 1423 O O . GLU A 1 190 ? -2.981 -6.255 14.746 1.00 92.25 190 GLU A O 1
ATOM 1428 N N . GLY A 1 191 ? -0.951 -5.357 14.523 1.00 90.38 191 GLY A N 1
ATOM 1429 C CA . GLY A 1 191 ? -1.275 -4.188 15.347 1.00 90.38 191 GLY A CA 1
ATOM 1430 C C . GLY A 1 191 ? -2.445 -3.334 14.828 1.00 90.38 191 GLY A C 1
ATOM 1431 O O . GLY A 1 191 ? -3.097 -2.640 15.610 1.00 90.38 191 GLY A O 1
ATOM 1432 N N . GLU A 1 192 ? -2.728 -3.360 13.523 1.00 88.56 192 GLU A N 1
ATOM 1433 C CA . GLU A 1 192 ? -3.907 -2.696 12.949 1.00 88.56 192 GLU A CA 1
ATOM 1434 C C . GLU A 1 192 ? -5.181 -3.541 13.099 1.00 88.56 192 GLU A C 1
ATOM 1436 O O . GLU A 1 192 ? -6.263 -2.982 13.298 1.00 88.56 192 GLU A O 1
ATOM 1441 N N . VAL A 1 193 ? -5.063 -4.872 13.060 1.00 91.06 193 VAL A N 1
ATOM 1442 C CA . VAL A 1 193 ? -6.154 -5.790 13.413 1.00 91.06 193 VAL A CA 1
ATOM 1443 C C . VAL A 1 193 ? -6.559 -5.591 14.872 1.00 91.06 193 VAL A C 1
ATOM 1445 O O . VAL A 1 193 ? -7.746 -5.386 15.127 1.00 91.06 193 VAL A O 1
ATOM 1448 N N . ASP A 1 194 ? -5.601 -5.503 15.794 1.00 90.31 194 ASP A N 1
ATOM 1449 C CA . ASP A 1 194 ? -5.864 -5.237 17.215 1.00 90.31 194 ASP A CA 1
ATOM 1450 C C . ASP A 1 194 ? -6.620 -3.913 17.401 1.00 90.31 194 ASP A C 1
ATOM 1452 O O . ASP A 1 194 ? -7.603 -3.814 18.141 1.00 90.31 194 ASP A O 1
ATOM 1456 N N . ALA A 1 195 ? -6.188 -2.861 16.695 1.00 86.50 195 ALA A N 1
ATOM 1457 C CA . ALA A 1 195 ? -6.820 -1.546 16.763 1.00 86.50 195 ALA A CA 1
ATOM 1458 C C . ALA A 1 195 ? -8.254 -1.555 16.203 1.00 86.50 195 ALA A C 1
ATOM 1460 O O . ALA A 1 195 ? -9.135 -0.869 16.737 1.00 86.50 195 ALA A O 1
ATOM 1461 N N . LEU A 1 196 ? -8.498 -2.322 15.136 1.00 86.81 196 LEU A N 1
ATOM 1462 C CA . LEU A 1 196 ? -9.830 -2.533 14.574 1.00 86.81 196 LEU A CA 1
ATOM 1463 C C . LEU A 1 196 ? -10.728 -3.288 15.560 1.00 86.81 196 LEU A C 1
ATOM 1465 O O . LEU A 1 196 ? -11.855 -2.861 15.813 1.00 86.81 196 LEU A O 1
ATOM 1469 N N . CYS A 1 197 ? -10.233 -4.380 16.135 1.00 87.62 197 CYS A N 1
ATOM 1470 C CA . CYS A 1 197 ? -10.982 -5.197 17.078 1.00 87.62 197 CYS A CA 1
ATOM 1471 C C . CYS A 1 197 ? -11.293 -4.441 18.376 1.00 87.62 197 CYS A C 1
ATOM 1473 O O . CYS A 1 197 ? -12.425 -4.495 18.863 1.00 87.62 197 CYS A O 1
ATOM 1475 N N . ALA A 1 198 ? -10.360 -3.627 18.877 1.00 88.56 198 ALA A N 1
ATOM 1476 C CA . ALA A 1 198 ? -10.588 -2.745 20.021 1.00 88.56 198 ALA A CA 1
ATOM 1477 C C . ALA A 1 198 ? -11.723 -1.730 19.782 1.00 88.56 198 ALA A C 1
ATOM 1479 O O . ALA A 1 198 ? -12.458 -1.384 20.712 1.00 88.56 198 ALA A O 1
ATOM 1480 N N . ALA A 1 199 ? -11.913 -1.273 18.538 1.00 84.06 199 ALA A N 1
ATOM 1481 C CA . ALA A 1 199 ? -12.974 -0.329 18.187 1.00 84.06 199 ALA A CA 1
ATOM 1482 C C . ALA A 1 199 ? -14.389 -0.936 18.263 1.00 84.06 199 ALA A C 1
ATOM 1484 O O . ALA A 1 199 ? -15.363 -0.189 18.354 1.00 84.06 199 ALA A O 1
ATOM 1485 N N . LEU A 1 200 ? -14.518 -2.269 18.271 1.00 82.25 200 LEU A N 1
ATOM 1486 C CA . LEU A 1 200 ? -15.802 -2.970 18.414 1.00 82.25 200 LEU A CA 1
ATOM 1487 C C . LEU A 1 200 ? -16.322 -2.997 19.863 1.00 82.25 200 LEU A C 1
ATOM 1489 O O . LEU A 1 200 ? -17.456 -3.411 20.102 1.00 82.25 200 LEU A O 1
ATOM 1493 N N . GLY A 1 201 ? -15.519 -2.537 20.827 1.00 81.69 201 GLY A N 1
ATOM 1494 C CA . GLY A 1 201 ? -15.863 -2.524 22.246 1.00 81.69 201 GLY A CA 1
ATOM 1495 C C . GLY A 1 201 ? -15.505 -3.826 22.982 1.00 81.69 201 GLY A C 1
ATOM 1496 O O . GLY A 1 201 ? -15.197 -4.849 22.366 1.00 81.69 201 GLY A O 1
ATOM 1497 N N . PRO A 1 202 ? -15.541 -3.808 24.328 1.00 86.50 202 PRO A N 1
ATOM 1498 C CA . PRO A 1 202 ? -14.950 -4.857 25.166 1.00 86.50 202 PRO A CA 1
ATOM 1499 C C . PRO A 1 202 ? -15.638 -6.224 25.046 1.00 86.50 202 PRO A C 1
ATOM 1501 O O . PRO A 1 202 ? -15.019 -7.240 25.345 1.00 86.50 202 PRO A O 1
ATOM 1504 N N . GLU A 1 203 ? -16.900 -6.267 24.614 1.00 88.94 203 GLU A N 1
ATOM 1505 C CA . GLU A 1 203 ? -17.645 -7.522 24.453 1.00 88.94 203 GLU A CA 1
ATOM 1506 C C . GLU A 1 203 ? -17.201 -8.325 23.221 1.00 88.94 203 GLU A C 1
ATOM 1508 O O . GLU A 1 203 ? -17.260 -9.556 23.237 1.00 88.94 203 GLU A O 1
ATOM 1513 N N . LEU A 1 204 ? -16.754 -7.640 22.160 1.00 88.62 204 LEU A N 1
ATOM 1514 C CA . LEU A 1 204 ? -16.465 -8.247 20.857 1.00 88.62 204 LEU A CA 1
ATOM 1515 C C . LEU A 1 204 ? -14.977 -8.268 20.505 1.00 88.62 204 LEU A C 1
ATOM 1517 O O . LEU A 1 204 ? -14.588 -9.099 19.687 1.00 88.62 204 LEU A O 1
ATOM 1521 N N . ALA A 1 205 ? -14.152 -7.418 21.128 1.00 88.50 205 ALA A N 1
ATOM 1522 C CA . ALA A 1 205 ? -12.722 -7.310 20.829 1.00 88.50 205 ALA A CA 1
ATOM 1523 C C . ALA A 1 205 ? -12.017 -8.677 20.856 1.00 88.50 205 ALA A C 1
ATOM 1525 O O . ALA A 1 205 ? -11.516 -9.123 19.832 1.00 88.50 205 ALA A O 1
ATOM 1526 N N . HIS A 1 206 ? -12.143 -9.429 21.955 1.00 92.12 206 HIS A N 1
ATOM 1527 C CA . HIS A 1 206 ? -11.498 -10.743 22.082 1.00 92.12 206 HIS A CA 1
ATOM 1528 C C . HIS A 1 206 ? -11.975 -11.759 21.027 1.00 92.12 206 HIS A C 1
ATOM 1530 O O . HIS A 1 206 ? -11.220 -12.634 20.602 1.00 92.12 206 HIS A O 1
ATOM 1536 N N . GLN A 1 207 ? -13.250 -11.715 20.629 1.00 91.69 207 GLN A N 1
ATOM 1537 C CA . GLN A 1 207 ? -13.755 -12.621 19.591 1.00 91.69 207 GLN A CA 1
ATOM 1538 C C . GLN A 1 207 ? -13.221 -12.226 18.213 1.00 91.69 207 GLN A C 1
ATOM 1540 O O . GLN A 1 207 ? -12.943 -13.101 17.399 1.00 91.69 207 GLN A O 1
ATOM 1545 N N . CYS A 1 208 ? -13.065 -10.926 17.968 1.00 93.25 208 CYS A N 1
ATOM 1546 C CA . CYS A 1 208 ? -12.462 -10.388 16.760 1.00 93.25 208 CYS A CA 1
ATOM 1547 C C . CYS A 1 208 ? -10.979 -10.777 16.660 1.00 93.25 208 CYS A C 1
ATOM 1549 O O . CYS A 1 208 ? -10.597 -11.368 15.650 1.00 93.25 208 CYS A O 1
ATOM 1551 N N . ASP A 1 209 ? -10.192 -10.573 17.721 1.00 90.75 209 ASP A N 1
ATOM 1552 C CA . ASP A 1 209 ? -8.757 -10.901 17.759 1.00 90.75 209 ASP A CA 1
ATOM 1553 C C . ASP A 1 209 ? -8.530 -12.391 17.467 1.00 90.75 209 ASP A C 1
ATOM 1555 O O . ASP A 1 209 ? -7.818 -12.765 16.535 1.00 90.75 209 ASP A O 1
ATOM 1559 N N . ALA A 1 210 ? -9.265 -13.260 18.173 1.00 90.56 210 ALA A N 1
ATOM 1560 C CA . ALA A 1 210 ? -9.182 -14.710 18.003 1.00 90.56 210 ALA A CA 1
ATOM 1561 C C . ALA A 1 210 ? -9.551 -15.187 16.585 1.00 90.56 210 ALA A C 1
ATOM 1563 O O . ALA A 1 210 ? -9.128 -16.266 16.161 1.00 90.56 210 ALA A O 1
ATOM 1564 N N . VAL A 1 211 ? -10.365 -14.411 15.864 1.00 90.31 211 VAL A N 1
ATOM 1565 C CA . VAL A 1 211 ? -10.776 -14.711 14.491 1.00 90.31 211 VAL A CA 1
ATOM 1566 C C . VAL A 1 211 ? -9.835 -14.097 13.467 1.00 90.31 211 VAL A C 1
ATOM 1568 O O . VAL A 1 211 ? -9.745 -14.663 12.389 1.00 90.31 211 VAL A O 1
ATOM 1571 N N . LEU A 1 212 ? -9.160 -12.979 13.734 1.00 91.12 212 LEU A N 1
ATOM 1572 C CA . LEU A 1 212 ? -8.394 -12.258 12.713 1.00 91.12 212 LEU A CA 1
ATOM 1573 C C . LEU A 1 212 ? -6.883 -12.468 12.824 1.00 91.12 212 LEU A C 1
ATOM 1575 O O . LEU A 1 212 ? -6.260 -12.730 11.792 1.00 91.12 212 LEU A O 1
ATOM 1579 N N . GLU A 1 213 ? -6.301 -12.430 14.027 1.00 86.38 213 GLU A N 1
ATOM 1580 C CA . GLU A 1 213 ? -4.844 -12.541 14.225 1.00 86.38 213 GLU A CA 1
ATOM 1581 C C . GLU A 1 213 ? -4.237 -13.781 13.537 1.00 86.38 213 GLU A C 1
ATOM 1583 O O . GLU A 1 213 ? -3.290 -13.629 12.760 1.00 86.38 213 GLU A O 1
ATOM 1588 N N . PRO A 1 214 ? -4.794 -15.008 13.670 1.00 89.38 214 PRO A N 1
ATOM 1589 C CA . PRO A 1 214 ? -4.183 -16.194 13.062 1.00 89.38 214 PRO A CA 1
ATOM 1590 C C 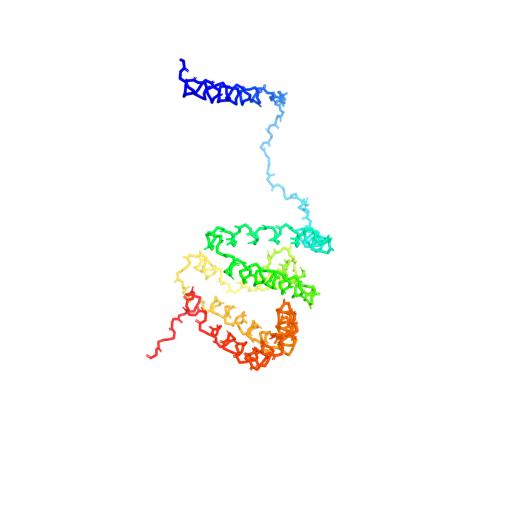. PRO A 1 214 ? -4.212 -16.178 11.528 1.00 89.38 214 PRO A C 1
ATOM 1592 O O . PRO A 1 214 ? -3.460 -16.911 10.879 1.00 89.38 214 PRO A O 1
ATOM 1595 N N . TYR A 1 215 ? -5.098 -15.377 10.931 1.00 91.94 215 TYR A N 1
ATOM 1596 C CA . TYR A 1 215 ? -5.240 -15.289 9.481 1.00 91.94 215 TYR A CA 1
ATOM 1597 C C . TYR A 1 215 ? -4.298 -14.267 8.863 1.00 91.94 215 TYR A C 1
ATOM 1599 O O . TYR A 1 215 ? -4.041 -14.374 7.664 1.00 91.94 215 TYR A O 1
ATOM 1607 N N . VAL A 1 216 ? -3.755 -13.318 9.633 1.00 91.81 216 VAL A N 1
ATOM 1608 C CA . VAL A 1 216 ? -2.877 -12.269 9.098 1.00 91.81 216 VAL A CA 1
ATOM 1609 C C . VAL A 1 216 ? -1.663 -12.868 8.372 1.00 91.81 216 VAL A C 1
ATOM 1611 O O . VAL A 1 216 ? -1.502 -12.588 7.177 1.00 91.81 216 VAL A O 1
ATOM 1614 N N . PRO A 1 217 ? -0.868 -13.779 8.973 1.00 92.25 217 PRO A N 1
ATOM 1615 C CA . PRO A 1 217 ? 0.280 -14.363 8.278 1.00 92.25 217 PRO A CA 1
ATOM 1616 C C . PRO A 1 217 ? -0.133 -15.206 7.066 1.00 92.25 217 PRO A C 1
ATOM 1618 O O . PRO A 1 217 ? 0.557 -15.232 6.043 1.00 92.25 217 PRO A O 1
ATOM 1621 N N . ALA A 1 218 ? -1.267 -15.905 7.152 1.00 92.50 218 ALA A N 1
ATOM 1622 C CA . ALA A 1 218 ? -1.778 -16.719 6.054 1.00 92.50 218 ALA A CA 1
ATOM 1623 C C . ALA A 1 218 ? -2.212 -15.849 4.863 1.00 92.50 218 ALA A C 1
ATOM 1625 O O . ALA A 1 218 ? -1.875 -16.150 3.717 1.00 92.50 218 ALA A O 1
ATOM 1626 N N . LEU A 1 219 ? -2.907 -14.741 5.125 1.00 91.94 219 LEU A N 1
ATOM 1627 C CA . LEU A 1 219 ? -3.391 -13.820 4.104 1.00 91.94 219 LEU A CA 1
ATOM 1628 C C . LEU A 1 219 ? -2.235 -13.097 3.407 1.00 91.94 219 LEU A C 1
ATOM 1630 O O . LEU A 1 219 ? -2.214 -13.034 2.177 1.00 91.94 219 LEU A O 1
ATOM 1634 N N . LEU A 1 220 ? -1.248 -12.614 4.168 1.00 93.81 220 LEU A N 1
ATOM 1635 C CA . LEU A 1 220 ? -0.047 -11.982 3.612 1.00 93.81 220 LEU A CA 1
ATOM 1636 C C . LEU A 1 220 ? 0.749 -12.963 2.741 1.00 93.81 220 LEU A C 1
ATOM 1638 O O . LEU A 1 220 ? 1.191 -12.608 1.647 1.00 93.81 220 LEU A O 1
ATOM 1642 N N . ASN A 1 221 ? 0.846 -14.231 3.150 1.00 92.25 221 ASN A N 1
ATOM 1643 C CA . ASN A 1 221 ? 1.462 -15.263 2.318 1.00 92.25 221 ASN A CA 1
ATOM 1644 C C . ASN A 1 221 ? 0.721 -15.469 0.994 1.00 92.25 221 ASN A C 1
ATOM 1646 O O . ASN A 1 221 ? 1.363 -15.496 -0.058 1.00 92.25 221 ASN A O 1
ATOM 1650 N N . VAL A 1 222 ? -0.612 -15.555 1.021 1.00 92.19 222 VAL A N 1
ATOM 1651 C CA . VAL A 1 222 ? -1.421 -15.677 -0.201 1.00 92.19 222 VAL A CA 1
ATOM 1652 C C . VAL A 1 222 ? -1.241 -14.452 -1.101 1.00 92.19 222 VAL A C 1
ATOM 1654 O O . VAL A 1 222 ? -1.090 -14.605 -2.312 1.00 92.19 222 VAL A O 1
ATOM 1657 N N . LEU A 1 223 ? -1.220 -13.239 -0.542 1.00 92.00 223 LEU A N 1
ATOM 1658 C CA . LEU A 1 223 ? -0.996 -12.006 -1.307 1.00 92.00 223 LEU A CA 1
ATOM 1659 C C . LEU A 1 223 ? 0.365 -12.015 -2.010 1.00 92.00 223 LEU A C 1
ATOM 1661 O O . LEU A 1 223 ? 0.440 -11.764 -3.215 1.00 92.00 223 LEU A O 1
ATOM 1665 N N . ALA A 1 224 ? 1.421 -12.383 -1.290 1.00 91.56 224 ALA A N 1
ATOM 1666 C CA . ALA A 1 224 ? 2.757 -12.510 -1.854 1.00 91.56 224 ALA A CA 1
ATOM 1667 C C . ALA A 1 224 ? 2.836 -13.599 -2.942 1.00 91.56 224 ALA A C 1
ATOM 1669 O O . ALA A 1 224 ? 3.527 -13.430 -3.945 1.00 91.56 224 ALA A O 1
ATOM 1670 N N . GLU A 1 225 ? 2.095 -14.702 -2.808 1.00 88.38 225 GLU A N 1
ATOM 1671 C CA . GLU A 1 225 ? 1.998 -15.719 -3.861 1.00 88.38 225 GLU A CA 1
ATOM 1672 C C . GLU A 1 225 ? 1.284 -15.205 -5.114 1.00 88.38 225 GLU A C 1
ATOM 1674 O O . GLU A 1 225 ? 1.721 -15.492 -6.229 1.00 88.38 225 GLU A O 1
ATOM 1679 N N . LYS A 1 226 ? 0.218 -14.407 -4.965 1.00 87.75 226 LYS A N 1
ATOM 1680 C CA . LYS A 1 226 ? -0.511 -13.837 -6.111 1.00 87.75 226 LYS A CA 1
ATOM 1681 C C . LYS A 1 226 ? 0.346 -12.890 -6.950 1.00 87.75 226 LYS A C 1
ATOM 1683 O O . LYS A 1 226 ? 0.089 -12.784 -8.152 1.00 87.75 226 LYS A O 1
ATOM 1688 N N . LEU A 1 227 ? 1.348 -12.244 -6.350 1.00 86.81 227 LEU A N 1
ATOM 1689 C CA . LEU A 1 227 ? 2.292 -11.381 -7.063 1.00 86.81 227 LEU A CA 1
ATOM 1690 C C . LEU A 1 227 ? 3.170 -12.149 -8.053 1.00 86.81 227 LEU A C 1
ATOM 1692 O O . LEU A 1 227 ? 3.515 -11.596 -9.093 1.00 86.81 227 LEU A O 1
ATOM 1696 N N . ARG A 1 228 ? 3.446 -13.436 -7.805 1.00 75.62 228 ARG A N 1
ATOM 1697 C CA . ARG A 1 228 ? 4.265 -14.270 -8.705 1.00 75.62 228 ARG A CA 1
ATOM 1698 C C . ARG A 1 228 ? 3.638 -14.413 -10.095 1.00 75.62 228 ARG A C 1
ATOM 1700 O O . ARG A 1 228 ? 4.344 -14.444 -11.094 1.00 75.62 228 ARG A O 1
ATOM 1707 N N . ASP A 1 229 ? 2.307 -14.423 -10.164 1.00 82.00 229 ASP A N 1
ATOM 1708 C CA . ASP A 1 229 ? 1.562 -14.500 -11.426 1.00 82.00 229 ASP A CA 1
ATOM 1709 C C . ASP A 1 229 ? 1.221 -13.117 -12.012 1.00 82.00 229 ASP A C 1
ATOM 1711 O O . ASP A 1 229 ? 0.590 -13.031 -13.072 1.00 82.00 229 ASP A O 1
ATOM 1715 N N . ALA A 1 230 ? 1.543 -12.022 -11.313 1.00 88.12 230 ALA A N 1
ATOM 1716 C CA . ALA A 1 230 ? 1.084 -10.688 -11.691 1.00 88.12 230 ALA A CA 1
ATOM 1717 C C . ALA A 1 230 ? 1.691 -10.240 -13.025 1.00 88.12 230 ALA A C 1
ATOM 1719 O O . ALA A 1 230 ? 0.960 -9.750 -13.885 1.00 88.12 230 ALA A O 1
ATOM 1720 N N . CYS A 1 231 ? 2.983 -10.493 -13.245 1.00 85.25 231 CYS A N 1
ATOM 1721 C CA . CYS A 1 231 ? 3.686 -10.058 -14.452 1.00 85.25 231 CYS A CA 1
ATOM 1722 C C . CYS A 1 231 ? 3.117 -10.662 -15.741 1.00 85.25 231 CYS A C 1
ATOM 1724 O O . CYS A 1 231 ? 2.979 -9.962 -16.745 1.00 85.25 231 CYS A O 1
ATOM 1726 N N . ALA A 1 232 ? 2.697 -11.929 -15.708 1.00 86.06 232 ALA A N 1
ATOM 1727 C CA . ALA A 1 232 ? 2.018 -12.562 -16.837 1.00 86.06 232 ALA A CA 1
ATOM 1728 C C . ALA A 1 232 ? 0.599 -12.000 -17.048 1.00 86.06 232 ALA A C 1
ATOM 1730 O O . ALA A 1 232 ? 0.157 -11.810 -18.181 1.00 86.06 232 ALA A O 1
ATOM 1731 N N . LYS A 1 233 ? -0.129 -11.705 -15.961 1.00 85.56 233 LYS A N 1
ATOM 1732 C CA . LYS A 1 233 ? -1.502 -11.171 -16.028 1.00 85.56 233 LYS A CA 1
ATOM 1733 C C . LYS A 1 233 ? -1.563 -9.759 -16.597 1.00 85.56 233 LYS A C 1
ATOM 1735 O O . LYS A 1 233 ? -2.501 -9.453 -17.326 1.00 85.56 233 LYS A O 1
ATOM 1740 N N . ILE A 1 234 ? -0.577 -8.920 -16.283 1.00 83.19 234 ILE A N 1
ATOM 1741 C CA . ILE A 1 234 ? -0.504 -7.540 -16.784 1.00 83.19 234 ILE A CA 1
ATOM 1742 C C . ILE A 1 234 ? 0.168 -7.438 -18.163 1.00 83.19 234 ILE A C 1
ATOM 1744 O O . ILE A 1 234 ? 0.305 -6.340 -18.691 1.00 83.19 234 ILE A O 1
ATOM 1748 N N . GLY A 1 235 ? 0.586 -8.567 -18.749 1.00 80.50 235 GLY A N 1
ATOM 1749 C CA . GLY A 1 235 ? 1.238 -8.616 -20.060 1.00 80.50 235 GLY A CA 1
ATOM 1750 C C . GLY A 1 235 ? 2.692 -8.138 -20.070 1.00 80.50 235 GLY A C 1
ATOM 1751 O O . GLY A 1 235 ? 3.249 -7.964 -21.149 1.00 80.50 235 GLY A O 1
ATOM 1752 N N . ALA A 1 236 ? 3.307 -7.937 -18.898 1.00 81.06 236 ALA A N 1
ATOM 1753 C CA . ALA A 1 236 ? 4.726 -7.596 -18.779 1.00 81.06 236 ALA A CA 1
ATOM 1754 C C . ALA A 1 236 ? 5.630 -8.798 -19.091 1.00 81.06 236 ALA A C 1
ATOM 1756 O O . ALA A 1 236 ? 6.716 -8.629 -19.634 1.00 81.06 236 ALA A O 1
ATOM 1757 N N . CYS A 1 237 ? 5.157 -10.007 -18.783 1.00 82.38 237 CYS A N 1
ATOM 1758 C CA . CYS A 1 237 ? 5.793 -11.260 -19.169 1.00 82.38 237 CYS A CA 1
ATOM 1759 C C . CYS A 1 237 ? 4.907 -12.045 -20.145 1.00 82.38 237 CYS A C 1
ATOM 1761 O O . CYS A 1 237 ? 3.673 -11.949 -20.069 1.00 82.38 237 CYS A O 1
ATOM 1763 N N . PRO A 1 238 ? 5.503 -12.871 -21.026 1.00 81.12 238 PRO A N 1
ATOM 1764 C CA . PRO A 1 238 ? 4.747 -13.874 -21.760 1.00 81.12 238 PRO A CA 1
ATOM 1765 C C . PRO A 1 238 ? 3.990 -14.776 -20.777 1.00 81.12 238 PRO A C 1
ATOM 1767 O O . PRO A 1 238 ? 4.433 -15.024 -19.652 1.00 81.12 238 PRO A O 1
ATOM 1770 N N . LYS A 1 239 ? 2.815 -15.254 -21.189 1.00 70.00 239 LYS A N 1
ATOM 1771 C CA . LYS A 1 239 ? 2.051 -16.204 -20.379 1.00 70.00 239 LYS A CA 1
ATOM 1772 C C . LYS A 1 239 ? 2.884 -17.479 -20.238 1.00 70.00 239 LYS A C 1
ATOM 1774 O O . LYS A 1 239 ? 3.409 -17.975 -21.228 1.00 70.00 239 LYS A O 1
ATOM 1779 N N . LEU A 1 240 ? 3.014 -17.985 -19.013 1.00 58.31 240 LEU A N 1
ATOM 1780 C CA . LEU A 1 240 ? 3.537 -19.328 -18.776 1.00 58.31 240 LEU A CA 1
ATOM 1781 C C . LEU A 1 240 ? 2.545 -20.312 -19.406 1.00 58.31 240 LEU A C 1
ATOM 1783 O O . LEU A 1 240 ? 1.491 -20.580 -18.826 1.00 58.31 240 LEU A O 1
ATOM 1787 N N . ASP A 1 241 ? 2.844 -20.781 -20.616 1.00 39.44 241 ASP A N 1
ATOM 1788 C CA . ASP A 1 241 ? 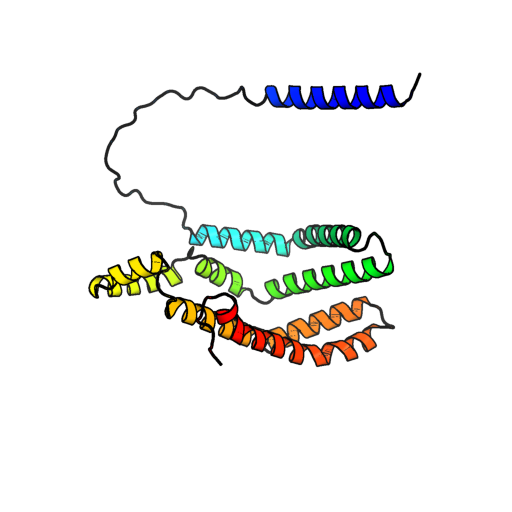2.099 -21.868 -21.243 1.00 39.44 241 ASP A CA 1
ATOM 1789 C C . ASP A 1 241 ? 2.286 -23.122 -20.375 1.00 39.44 241 ASP A C 1
ATOM 1791 O O . ASP A 1 241 ? 3.412 -23.550 -20.109 1.00 39.44 241 ASP A O 1
ATOM 1795 N N . ARG A 1 242 ? 1.170 -23.641 -19.855 1.00 38.19 242 ARG A N 1
ATOM 1796 C CA . ARG A 1 242 ? 1.101 -24.802 -18.961 1.00 38.19 242 ARG A CA 1
ATOM 1797 C C . ARG A 1 242 ? 0.804 -26.071 -19.741 1.00 38.19 242 ARG A C 1
ATOM 1799 O O . ARG A 1 242 ? -0.089 -26.007 -20.615 1.00 38.19 242 ARG A O 1
#

Secondary structure (DSSP, 8-state):
--THHHHHHHHHHHHHHHHHHHHGGGS----PPP----------------HHHHHHHHHHHHHHHHHTSHHHHHHHHHHHHHHHHHHTT-HHHHHHHHHHHHHHHHHHHHHHHH-TTHHHHHHHHTT-SHHHHHHHHHHHHHHHHTTTHHHHHHHTTT-S--HHHHHHHHHHHHHHHHHHTSHHHHHHHHHHHHHHHHHT-TTTHHHHHHHHGGGHHHHHHHHHHHHHTHHHHTTSS-----

pLDDT: mean 72.66, std 17.62, range [28.75, 94.12]

Radius of gyration: 28.16 Å; chains: 1; bounding box: 82×71×60 Å

Organism: Ostreococcus tauri (NCBI:txid70448)

InterPro domains:
  IPR008139 Saposin B type domain [PS50015] (48-133)
  IPR008139 Saposin B type domain [PS50015] (162-241)
  IPR008139 Saposin B type domain [SM00741] (50-129)
  IPR008139 Saposin B type domain [SM00741] (164-237)
  IPR011001 Saposin-like [SSF47862] (162-239)
  IPR051428 Sphingolipid Activators and Surfactant Proteins [PTHR11480] (52-239)

Foldseek 3Di:
DDPVVVVVVVVVVVVVVVVVVVVVVPPDDDDDDDDDDDDDDPDDDDDDDLLLVVLLVVLVVVVVCLVVCVVLVVQLVVQLVVLCVVVVPPVVSSVVSSLVSNLVVVLVSVVCVVCVVCSNVVCVVVVSDCPVVVVVVVVVVVCVVVVCVVVVVVVVVVVDLDPVLLVVLQVVLLVVLCVLQDPVVLVSVLVSQLVSLVVVDDVRSVVSNVVPSVCSNVVSNVVSVVSNCVCCVVSSHPDPDD

Sequence (242 aa):
MSPRRRTTRIIACVLLAVLVTSADAVRARPRATASKIRLGGSESQPRTTDDCASCRAFMRAIERKIAEGKFQGDVARAIARACEEATGGSESQMGVCVAAGEAGLRFATRWIENHPELEEQACDALDMCEGRKRARSLAIEGVERAGMVDEVRRRARGDVADDSTCADCVMATELLANEIKSNSTINFVEGEVDALCAALGPELAHQCDAVLEPYVPALLNVLAEKLRDACAKIGACPKLDR